Protein AF-A0A257ZSK8-F1 (afdb_monomer)

pLDDT: mean 75.56, std 16.9, range [28.12, 92.38]

Sequence (195 aa):
MPRNPCQGLTTLATLAAVLLLATLTLTLQTRTQADLRVLARLTDDLETRAAKDSLYDRLRPLIAGAMAGIPDAALTLDSTPLILTEQGRDWEVRVQDVEGQIDLYLAPPDLLALLPIPPETATLRTTELAQLPPGARFPVLPSTAARFGRDVAHLADVCGPFTWQKPMRPRFLPDGSAGADVLPAGGEDGSGRLK

Mean predicted aligned error: 15.24 Å

Secondary structure (DSSP, 8-state):
----HHHHHHHHHHHHHHHHHHHHHHHHHHHHHHHHHHHHHHHHHHHHHHHHHHHHHHHHHHHHHHHTT-TT-SS-SB---EEEEETTEEEEE--B-STTSB-TTT--HHHHTTSSS-THHHHHHHHHHTTSPTT---SSHHHHHHHTT--HHHHHHHHTTTB--------B-TTSPBP----------------

Foldseek 3Di:
DDDDVVVVVVVVVVVVVVVVVVVVVVVVVVVVVVVVVVVVVVVVVVVVVVQVVVVCVVCVVLVVCQVVVPPPRLAHQQQDWDWDQTPNDTDTDGHHDQVQAAELLPHDLVVVVPFPDDSQLSVLSVVLSVVDDVPDDDQDLQVNQVSSVHHSVCCCVRRVSHYDHDHDDQPQDPVRDRPPPDDDDDDPPPDDDDD

Solvent-accessible surface area (backbone atoms only — not comparable to full-atom values): 11974 Å² total; per-residue (Å²): 133,86,80,63,68,68,61,58,52,54,52,51,51,49,52,50,51,51,53,52,51,50,54,52,52,50,55,52,51,54,48,52,53,51,51,52,52,52,50,53,51,54,50,51,53,50,51,52,49,54,51,49,54,53,47,49,65,61,43,50,62,43,50,52,39,35,74,68,64,47,85,87,44,96,42,58,58,78,47,56,76,43,80,44,78,53,98,92,41,82,39,83,45,64,41,63,55,64,83,84,29,48,35,82,88,75,51,54,69,75,62,51,68,73,42,92,57,66,74,65,37,59,52,39,39,54,58,55,56,70,74,40,62,93,89,62,72,71,94,43,68,60,59,44,22,53,62,37,74,40,53,50,67,56,47,47,68,66,30,47,89,49,40,40,82,78,75,85,69,79,59,62,43,98,85,73,46,71,61,86,78,78,76,80,91,79,79,86,85,77,88,75,87,91,132

Structure (mmCIF, N/CA/C/O backbone):
data_AF-A0A257ZSK8-F1
#
_entry.id   AF-A0A257ZSK8-F1
#
loop_
_atom_site.group_PDB
_atom_site.id
_atom_site.type_symbol
_atom_site.label_atom_id
_atom_site.label_alt_id
_atom_site.label_comp_id
_atom_site.label_asym_id
_atom_site.label_entity_id
_atom_site.label_seq_id
_atom_site.pdbx_PDB_ins_code
_atom_site.Cartn_x
_atom_site.Cartn_y
_atom_site.Cartn_z
_atom_site.occupancy
_atom_site.B_iso_or_equiv
_atom_site.auth_seq_id
_atom_site.auth_comp_id
_atom_site.auth_asym_id
_atom_site.auth_atom_id
_atom_site.pdbx_PDB_model_num
ATOM 1 N N . MET A 1 1 ? -50.738 24.505 61.539 1.00 52.94 1 MET A N 1
ATOM 2 C CA . MET A 1 1 ? -50.015 23.216 61.596 1.00 52.94 1 MET A CA 1
ATOM 3 C C . MET A 1 1 ? -48.519 23.502 61.604 1.00 52.94 1 MET A C 1
ATOM 5 O O . MET A 1 1 ? -48.044 24.080 60.631 1.00 52.94 1 MET A O 1
ATOM 9 N N . PRO A 1 2 ? -47.795 23.205 62.695 1.00 52.28 2 PRO A N 1
ATOM 10 C CA . PRO A 1 2 ? -46.353 23.420 62.750 1.00 52.28 2 PRO A CA 1
ATOM 11 C C . PRO A 1 2 ? -45.662 22.448 61.785 1.00 52.28 2 PRO A C 1
ATOM 13 O O . PRO A 1 2 ? -45.893 21.242 61.833 1.00 52.28 2 PRO A O 1
ATOM 16 N N . ARG A 1 3 ? -44.854 22.976 60.861 1.00 61.59 3 ARG A N 1
ATOM 17 C CA . ARG A 1 3 ? -43.998 22.164 59.987 1.00 61.59 3 ARG A CA 1
ATOM 18 C C . ARG A 1 3 ? -42.808 21.687 60.817 1.00 61.59 3 ARG A C 1
ATOM 20 O O . ARG A 1 3 ? -42.066 22.521 61.324 1.00 61.59 3 ARG A O 1
ATOM 27 N N . ASN A 1 4 ? -42.634 20.373 60.961 1.00 62.94 4 ASN A N 1
ATOM 28 C CA . ASN A 1 4 ? -41.488 19.805 61.669 1.00 62.94 4 ASN A CA 1
ATOM 29 C C . ASN A 1 4 ? -40.216 19.984 60.820 1.00 62.94 4 ASN A C 1
ATOM 31 O O . ASN A 1 4 ? -40.104 19.353 59.765 1.00 62.94 4 ASN A O 1
ATOM 35 N N . PRO A 1 5 ? -39.237 20.797 61.258 1.00 62.28 5 PRO A N 1
ATOM 36 C CA . PRO A 1 5 ? -38.031 21.081 60.474 1.00 62.28 5 PRO A CA 1
ATOM 37 C C . PRO A 1 5 ? -37.183 19.823 60.221 1.00 62.28 5 PRO A C 1
ATOM 39 O O . PRO A 1 5 ? -36.510 19.721 59.197 1.00 62.28 5 PRO A O 1
ATOM 42 N N . CYS A 1 6 ? -37.284 18.814 61.093 1.00 65.12 6 CYS A N 1
ATOM 43 C CA . CYS A 1 6 ? -36.564 17.548 60.957 1.00 65.12 6 CYS A CA 1
ATOM 44 C C . CYS A 1 6 ? -37.025 16.693 59.760 1.00 65.12 6 CYS A C 1
ATOM 46 O O . CYS A 1 6 ? -36.211 15.960 59.208 1.00 65.12 6 CYS A O 1
ATOM 48 N N . GLN A 1 7 ? -38.286 16.799 59.314 1.00 67.94 7 GLN A N 1
ATOM 49 C CA . GLN A 1 7 ? -38.770 16.069 58.126 1.00 67.94 7 GLN A CA 1
ATOM 50 C C . GLN A 1 7 ? -38.241 16.668 56.811 1.00 67.94 7 GLN A C 1
ATOM 52 O O . GLN A 1 7 ? -38.049 15.948 55.831 1.00 67.94 7 GLN A O 1
ATOM 57 N N . GLY A 1 8 ? -37.965 17.976 56.781 1.00 71.12 8 GLY A N 1
ATOM 58 C CA . GLY A 1 8 ? -37.333 18.624 55.626 1.00 71.12 8 GLY A CA 1
ATOM 59 C C . GLY A 1 8 ? -35.869 18.205 55.449 1.00 71.12 8 GLY A C 1
ATOM 60 O O . GLY A 1 8 ? -35.404 17.994 54.335 1.00 71.12 8 GLY A O 1
ATOM 61 N N . LEU A 1 9 ? -35.149 18.015 56.557 1.00 80.50 9 LEU A N 1
ATOM 62 C CA . LEU A 1 9 ? -33.749 17.580 56.537 1.00 80.50 9 LEU A CA 1
ATOM 63 C C . LEU A 1 9 ? -33.581 16.124 56.084 1.00 80.50 9 LEU A C 1
ATOM 65 O O . LEU A 1 9 ? -32.689 15.831 55.291 1.00 80.50 9 LEU A O 1
ATOM 69 N N . THR A 1 10 ? -34.445 15.210 56.532 1.00 83.31 10 THR A N 1
ATOM 70 C CA . THR A 1 10 ? -34.367 13.795 56.129 1.00 83.31 10 THR A CA 1
ATOM 71 C C . THR A 1 10 ? -34.734 13.586 54.660 1.00 83.31 10 THR A C 1
ATOM 73 O O . THR A 1 10 ? -34.111 12.777 53.972 1.00 83.31 10 THR A O 1
ATOM 76 N N . THR A 1 11 ? -35.699 14.347 54.144 1.00 81.31 11 THR A N 1
ATOM 77 C CA . THR A 1 11 ? -36.065 14.320 52.718 1.00 81.31 11 THR A CA 1
ATOM 78 C C . THR A 1 11 ? -34.959 14.890 51.829 1.00 81.31 11 THR A C 1
ATOM 80 O O . THR A 1 11 ? -34.648 14.303 50.796 1.00 81.31 11 THR A O 1
ATOM 83 N N . LEU A 1 12 ? -34.280 15.959 52.255 1.00 85.75 12 LEU A N 1
ATOM 84 C CA . LEU A 1 12 ? -33.099 16.472 51.550 1.00 85.75 12 LEU A CA 1
ATOM 85 C C . LEU A 1 12 ? -31.928 15.482 51.567 1.00 85.75 12 LEU A C 1
ATOM 87 O O . LEU A 1 12 ? -31.301 15.265 50.533 1.00 85.75 12 LEU A O 1
ATOM 91 N N . ALA A 1 13 ? -31.652 14.849 52.710 1.00 86.50 13 ALA A N 1
ATOM 92 C CA . ALA A 1 13 ? -30.574 13.869 52.827 1.00 86.50 13 ALA A CA 1
ATOM 93 C C . ALA A 1 13 ? -30.818 12.624 51.956 1.00 86.50 13 ALA A C 1
ATOM 95 O O . ALA A 1 13 ? -29.901 12.133 51.300 1.00 86.50 13 ALA A O 1
ATOM 96 N N . THR A 1 14 ? -32.060 12.135 51.907 1.00 87.75 14 THR A N 1
ATOM 97 C CA . THR A 1 14 ? -32.435 10.996 51.052 1.00 87.75 14 THR A CA 1
ATOM 98 C C . THR A 1 14 ? -32.375 11.352 49.569 1.00 87.75 14 THR A C 1
ATOM 100 O O . THR A 1 14 ? -31.810 10.583 48.795 1.00 87.75 14 THR A O 1
ATOM 103 N N . LEU A 1 15 ? -32.853 12.537 49.171 1.00 90.31 15 LEU A N 1
ATOM 104 C CA . LEU A 1 15 ? -32.685 13.041 47.804 1.00 90.31 15 LEU A CA 1
ATOM 105 C C . LEU A 1 15 ? -31.210 13.144 47.415 1.00 90.31 15 LEU A C 1
ATOM 107 O O . LEU A 1 15 ? -30.839 12.667 46.347 1.00 90.31 15 LEU A O 1
ATOM 111 N N . ALA A 1 16 ? -30.369 13.704 48.287 1.00 90.50 16 ALA A N 1
ATOM 112 C CA . ALA A 1 16 ? -28.934 13.812 48.046 1.00 90.50 16 ALA A CA 1
ATOM 113 C C . ALA A 1 16 ? -28.280 12.433 47.875 1.00 90.50 16 ALA A C 1
ATOM 115 O O . ALA A 1 16 ? -27.517 12.242 46.932 1.00 90.50 16 ALA A O 1
ATOM 116 N N . ALA A 1 17 ? -28.621 11.458 48.725 1.00 89.69 17 ALA A N 1
ATOM 117 C CA . ALA A 1 17 ? -28.112 10.092 48.622 1.00 89.69 17 ALA A CA 1
ATOM 118 C C . ALA A 1 17 ? -28.527 9.409 47.306 1.00 89.69 17 ALA A C 1
ATOM 120 O O . ALA A 1 17 ? -27.693 8.784 46.653 1.00 89.69 17 ALA A O 1
ATOM 121 N N . VAL A 1 18 ? -29.785 9.571 46.881 1.00 91.81 18 VAL A N 1
ATOM 122 C CA . VAL A 1 18 ? -30.279 9.035 45.601 1.00 91.81 18 VAL A CA 1
ATOM 123 C C . VAL A 1 18 ? -29.562 9.686 44.420 1.00 91.81 18 VAL A C 1
ATOM 125 O O . VAL A 1 18 ? -29.158 8.989 43.492 1.00 91.81 18 VAL A O 1
ATOM 128 N N . LEU A 1 19 ? -29.348 11.003 44.464 1.00 92.38 19 LEU A N 1
ATOM 129 C CA . LEU A 1 19 ? -28.630 11.737 43.421 1.00 92.38 19 LEU A CA 1
ATOM 130 C C . LEU A 1 19 ? -27.172 11.273 43.309 1.00 92.38 19 LEU A C 1
ATOM 132 O O . LEU A 1 19 ? -26.669 11.088 42.205 1.00 92.38 19 LEU A O 1
ATOM 136 N N . LEU A 1 20 ? -26.514 11.029 44.444 1.00 92.06 20 LEU A N 1
ATOM 137 C CA . LEU A 1 20 ? -25.146 10.510 44.504 1.00 92.06 20 LEU A CA 1
ATOM 138 C C . LEU A 1 20 ? -25.052 9.087 43.939 1.00 92.06 20 LEU A C 1
ATOM 140 O O . LEU A 1 20 ? -24.128 8.763 43.196 1.00 92.06 20 LEU A O 1
ATOM 144 N N . LEU A 1 21 ? -26.037 8.242 44.242 1.00 92.06 21 LEU A N 1
ATOM 145 C CA . LEU A 1 21 ? -26.090 6.884 43.712 1.00 92.06 21 LEU A CA 1
ATOM 146 C C . LEU A 1 21 ? -26.350 6.892 42.198 1.00 92.06 21 LEU A C 1
ATOM 148 O O . LEU A 1 21 ? -25.682 6.179 41.451 1.00 92.06 21 LEU A O 1
ATOM 152 N N . ALA A 1 22 ? -27.254 7.756 41.730 1.00 89.81 22 ALA A N 1
ATOM 153 C CA . ALA A 1 22 ? -27.542 7.930 40.312 1.00 89.81 22 ALA A CA 1
ATOM 154 C C . ALA A 1 22 ? -26.305 8.413 39.534 1.00 89.81 22 ALA A C 1
ATOM 156 O O . ALA A 1 22 ? -25.960 7.821 38.511 1.00 89.81 22 ALA A O 1
ATOM 157 N N . THR A 1 23 ? -25.581 9.420 40.033 1.00 89.75 23 THR A N 1
ATOM 158 C CA . THR A 1 23 ? -24.353 9.907 39.376 1.00 89.75 23 THR A CA 1
ATOM 159 C C . THR A 1 23 ? -23.239 8.859 39.379 1.00 89.75 23 THR A C 1
ATOM 161 O O . THR A 1 23 ? -22.541 8.707 38.373 1.00 89.75 23 THR A O 1
ATOM 164 N N . LEU A 1 24 ? -23.114 8.063 40.446 1.00 92.00 24 LEU A N 1
ATOM 165 C CA . LEU A 1 24 ? -22.179 6.937 40.493 1.00 92.00 24 LEU A CA 1
ATOM 166 C C . LEU A 1 24 ? -22.530 5.869 39.444 1.00 92.00 24 LEU A C 1
ATOM 168 O O . LEU A 1 24 ? -21.666 5.420 38.694 1.00 92.00 24 LEU A O 1
ATOM 172 N N . THR A 1 25 ? -23.804 5.486 39.336 1.00 91.12 25 THR A N 1
ATOM 173 C CA . THR A 1 25 ? -24.230 4.510 38.320 1.00 91.12 25 THR A CA 1
ATOM 174 C C . THR A 1 25 ? -24.035 5.035 36.901 1.00 91.12 25 THR A C 1
ATOM 176 O O . THR A 1 25 ? -23.561 4.295 36.042 1.00 91.12 25 THR A O 1
ATOM 179 N N . LEU A 1 26 ? -24.308 6.321 36.664 1.00 90.25 26 LEU A N 1
ATOM 180 C CA . LEU A 1 26 ? -24.130 6.945 35.358 1.00 90.25 26 LEU A CA 1
ATOM 181 C C . LEU A 1 26 ? -22.652 6.977 34.950 1.00 90.25 26 LEU A C 1
ATOM 183 O O . LEU A 1 26 ? -22.326 6.651 33.814 1.00 90.25 26 LEU A O 1
ATOM 187 N N . THR A 1 27 ? -21.749 7.310 35.875 1.00 86.44 27 THR A N 1
ATOM 188 C CA . THR A 1 27 ? -20.299 7.314 35.607 1.00 86.44 27 THR A CA 1
ATOM 189 C C . THR A 1 27 ? -19.739 5.910 35.360 1.00 86.44 27 THR A C 1
ATOM 191 O O . THR A 1 27 ? -18.874 5.732 34.502 1.00 86.44 27 THR A O 1
ATOM 194 N N . LEU A 1 28 ? -20.260 4.886 36.041 1.00 88.50 28 LEU A N 1
ATOM 195 C CA . LEU A 1 28 ? -19.913 3.487 35.764 1.00 88.50 28 LEU A CA 1
ATOM 196 C C . LEU A 1 28 ? -20.435 3.023 34.395 1.00 88.50 28 LEU A C 1
ATOM 198 O O . LEU A 1 28 ? -19.713 2.358 33.648 1.00 88.50 28 LEU A O 1
ATOM 202 N N . GLN A 1 29 ? -21.663 3.397 34.031 1.00 87.88 29 GLN A N 1
ATOM 203 C CA . GLN A 1 29 ? -22.250 3.067 32.729 1.00 87.88 29 GLN A CA 1
ATOM 204 C C . GLN A 1 29 ? -21.517 3.752 31.570 1.00 87.88 29 GLN A C 1
ATOM 206 O O . GLN A 1 29 ? -21.256 3.120 30.548 1.00 87.88 29 GLN A O 1
ATOM 211 N N . THR A 1 30 ? -21.124 5.019 31.717 1.00 85.44 30 THR A N 1
ATOM 212 C CA . THR A 1 30 ? -20.367 5.715 30.666 1.00 85.44 30 THR A CA 1
ATOM 213 C C . THR A 1 30 ? -18.975 5.121 30.488 1.00 85.44 30 THR A C 1
ATOM 215 O O . THR A 1 30 ? -18.533 4.939 29.353 1.00 85.44 30 THR A O 1
ATOM 218 N N . ARG A 1 31 ? -18.304 4.750 31.585 1.00 88.62 31 ARG A N 1
ATOM 219 C CA . ARG A 1 31 ? -16.992 4.097 31.529 1.00 88.62 31 ARG A CA 1
ATOM 220 C C . ARG A 1 31 ? -17.063 2.719 30.876 1.00 88.62 31 ARG A C 1
ATOM 222 O O . ARG A 1 31 ? -16.293 2.446 29.965 1.00 88.62 31 ARG A O 1
ATOM 229 N N . THR A 1 32 ? -18.028 1.893 31.269 1.00 88.75 32 THR A N 1
ATOM 230 C CA . THR A 1 32 ? -18.221 0.567 30.656 1.00 88.75 32 THR A CA 1
ATOM 231 C C . THR A 1 32 ? -18.552 0.662 29.167 1.00 88.75 32 THR A C 1
ATOM 233 O O . THR A 1 32 ? -18.010 -0.103 28.375 1.00 88.75 32 THR A O 1
ATOM 236 N N . GLN A 1 33 ? -19.361 1.636 28.741 1.00 88.50 33 GLN A N 1
ATOM 237 C CA . GLN A 1 33 ? -19.600 1.877 27.314 1.00 88.50 33 GLN A CA 1
ATOM 238 C C . GLN A 1 33 ? -18.342 2.336 26.566 1.00 88.50 33 GLN A C 1
ATOM 240 O O . GLN A 1 33 ? -18.142 1.941 25.417 1.00 88.50 33 GLN A O 1
ATOM 245 N N . ALA A 1 34 ? -17.499 3.164 27.188 1.00 85.38 34 ALA A N 1
ATOM 246 C CA . ALA A 1 34 ? -16.227 3.572 26.601 1.00 85.38 34 ALA A CA 1
ATOM 247 C C . ALA A 1 34 ? -15.286 2.369 26.427 1.00 85.38 34 ALA A C 1
ATOM 249 O O . ALA A 1 34 ? -14.756 2.172 25.334 1.00 85.38 34 ALA A O 1
ATOM 250 N N . ASP A 1 35 ? -15.166 1.525 27.453 1.00 87.75 35 ASP A N 1
ATOM 251 C CA . ASP A 1 35 ? -14.334 0.320 27.420 1.00 87.75 35 ASP A CA 1
ATOM 252 C C . ASP A 1 35 ? -14.827 -0.670 26.352 1.00 87.75 35 ASP A C 1
ATOM 254 O O . ASP A 1 35 ? -14.034 -1.169 25.555 1.00 87.75 35 ASP A O 1
ATOM 258 N N . LEU A 1 36 ? -16.145 -0.883 26.247 1.00 91.12 36 LEU A N 1
ATOM 259 C CA . LEU A 1 36 ? -16.734 -1.729 25.203 1.00 91.12 36 LEU A CA 1
ATOM 260 C C . LEU A 1 36 ? -16.476 -1.190 23.792 1.00 91.12 36 LEU A C 1
ATOM 262 O O . LEU A 1 36 ? -16.218 -1.972 22.882 1.00 91.12 36 LEU A O 1
ATOM 266 N N . ARG A 1 37 ? -16.506 0.134 23.591 1.00 89.25 37 ARG A N 1
ATOM 267 C CA . ARG A 1 37 ? -16.176 0.740 22.288 1.00 89.25 37 ARG A CA 1
ATOM 268 C C . ARG A 1 37 ? -14.709 0.553 21.925 1.00 89.25 37 ARG A C 1
ATOM 270 O O . ARG A 1 37 ? -14.406 0.327 20.757 1.00 89.25 37 ARG A O 1
ATOM 277 N N . VAL A 1 38 ? -13.807 0.670 22.898 1.00 91.19 38 VAL A N 1
ATOM 278 C CA . VAL A 1 38 ? -12.376 0.431 22.675 1.00 91.19 38 VAL A CA 1
ATOM 279 C C . VAL A 1 38 ? -12.138 -1.038 22.344 1.00 91.19 38 VAL A C 1
ATOM 281 O O . VAL A 1 38 ? -11.479 -1.324 21.349 1.00 91.19 38 VAL A O 1
ATOM 284 N N . LEU A 1 39 ? -12.728 -1.959 23.109 1.00 92.00 39 LEU A N 1
ATOM 285 C CA . LEU A 1 39 ? -12.641 -3.392 22.833 1.00 92.00 39 LEU A CA 1
ATOM 286 C C . LEU A 1 39 ? -13.193 -3.734 21.449 1.00 92.00 39 LEU A C 1
ATOM 288 O O . LEU A 1 39 ? -12.510 -4.424 20.706 1.00 92.00 39 LEU A O 1
ATOM 292 N N . ALA A 1 40 ? -14.352 -3.188 21.072 1.00 89.62 40 ALA A N 1
ATOM 293 C CA . ALA A 1 40 ? -14.949 -3.410 19.755 1.00 89.62 40 ALA A CA 1
ATOM 294 C C . ALA A 1 40 ? -14.044 -2.936 18.604 1.00 89.62 40 ALA A C 1
ATOM 296 O O . ALA A 1 40 ? -13.935 -3.606 17.579 1.00 89.62 40 ALA A O 1
ATOM 297 N N . ARG A 1 41 ? -13.364 -1.794 18.773 1.00 90.12 41 ARG A N 1
ATOM 298 C CA . ARG A 1 41 ? -12.388 -1.301 17.788 1.00 90.12 41 ARG A CA 1
ATOM 299 C C . ARG A 1 41 ? -11.164 -2.206 17.703 1.00 90.12 41 ARG A C 1
ATOM 301 O O . ARG A 1 41 ? -10.715 -2.515 16.609 1.00 90.12 41 ARG A O 1
ATOM 308 N N . LEU A 1 42 ? -10.646 -2.650 18.847 1.00 91.31 42 LEU A N 1
ATOM 309 C CA . LEU A 1 42 ? -9.497 -3.553 18.884 1.00 91.31 42 LEU A CA 1
ATOM 310 C C . LEU A 1 42 ? -9.824 -4.912 18.261 1.00 91.31 42 LEU A C 1
ATOM 312 O O . LEU A 1 42 ? -8.987 -5.466 17.555 1.00 91.31 42 LEU A O 1
ATOM 316 N N . THR A 1 43 ? -11.023 -5.446 18.492 1.00 91.06 43 THR A N 1
ATOM 317 C CA . THR A 1 43 ? -11.456 -6.694 17.857 1.00 91.06 43 THR A CA 1
ATOM 318 C C . THR A 1 43 ? -11.587 -6.537 16.348 1.00 91.06 43 THR A C 1
ATOM 320 O O . THR A 1 43 ? -11.072 -7.383 15.629 1.00 91.06 43 THR A O 1
ATOM 323 N N . ASP A 1 44 ? -12.170 -5.438 15.862 1.00 88.56 44 ASP A N 1
ATOM 324 C CA . ASP A 1 44 ? -12.293 -5.184 14.418 1.00 88.56 44 ASP A CA 1
ATOM 325 C C . ASP A 1 44 ? -10.920 -5.015 13.738 1.00 88.56 44 ASP A C 1
ATOM 327 O O . ASP A 1 44 ? -10.676 -5.563 12.660 1.00 88.56 44 ASP A O 1
ATOM 331 N N . ASP A 1 45 ? -9.975 -4.336 14.398 1.00 87.19 45 ASP A N 1
ATOM 332 C CA . ASP A 1 45 ? -8.592 -4.222 13.921 1.00 87.19 45 ASP A CA 1
ATOM 333 C C . ASP A 1 45 ? -7.897 -5.590 13.844 1.00 87.19 45 ASP A C 1
ATOM 335 O O . ASP A 1 45 ? -7.174 -5.871 12.882 1.00 87.19 45 ASP A O 1
ATOM 339 N N . LEU A 1 46 ? -8.094 -6.447 14.851 1.00 89.12 46 LEU A N 1
ATOM 340 C CA . LEU A 1 46 ? -7.514 -7.790 14.885 1.00 89.12 46 LEU A CA 1
ATOM 341 C C . LEU A 1 46 ? -8.130 -8.705 13.824 1.00 89.12 46 LEU A C 1
ATOM 343 O O . LEU A 1 46 ? -7.384 -9.387 13.123 1.00 89.12 46 LEU A O 1
ATOM 347 N N . GLU A 1 47 ? -9.452 -8.685 13.661 1.00 87.94 47 GLU A N 1
ATOM 348 C CA . GLU A 1 47 ? -10.153 -9.420 12.602 1.00 87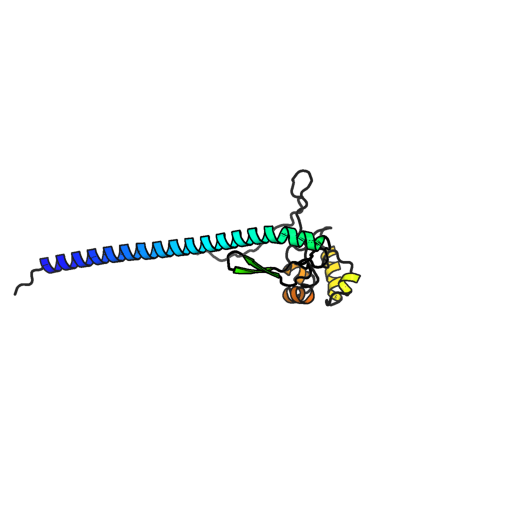.94 47 GLU A CA 1
ATOM 349 C C . GLU A 1 47 ? -9.672 -8.973 11.220 1.00 87.94 47 GLU A C 1
ATOM 351 O O . GLU A 1 47 ? -9.323 -9.798 10.378 1.00 87.94 47 GLU A O 1
ATOM 356 N N . THR A 1 48 ? -9.535 -7.662 11.011 1.00 86.25 48 THR A N 1
ATOM 357 C CA . THR A 1 48 ? -9.028 -7.101 9.754 1.00 86.25 48 THR A CA 1
ATOM 358 C C . THR A 1 48 ? -7.594 -7.552 9.465 1.00 86.25 48 THR A C 1
ATOM 360 O O . THR A 1 48 ? -7.261 -7.848 8.316 1.00 86.25 48 THR A O 1
ATOM 363 N N . ARG A 1 49 ? -6.724 -7.618 10.481 1.00 85.81 49 ARG A N 1
ATOM 364 C CA . ARG A 1 49 ? -5.352 -8.132 10.324 1.00 85.81 49 ARG A CA 1
ATOM 365 C C . ARG A 1 49 ? -5.341 -9.626 10.015 1.00 85.81 49 ARG A C 1
ATOM 367 O O . ARG A 1 49 ? -4.686 -10.023 9.060 1.00 85.81 49 ARG A O 1
ATOM 374 N N . ALA A 1 50 ? -6.117 -10.422 10.746 1.00 88.06 50 ALA A N 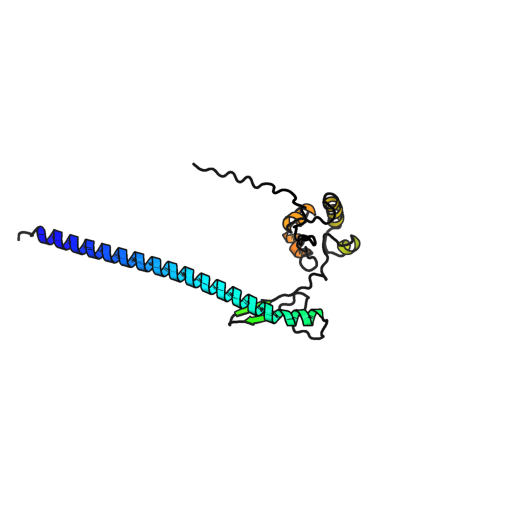1
ATOM 375 C CA . ALA A 1 50 ? -6.224 -11.859 10.508 1.00 88.06 50 ALA A CA 1
ATOM 376 C C . ALA A 1 50 ? -6.769 -12.175 9.103 1.00 88.06 50 ALA A C 1
ATOM 378 O O . ALA A 1 50 ? -6.262 -13.070 8.430 1.00 88.06 50 ALA A O 1
ATOM 379 N N . ALA A 1 51 ? -7.759 -11.411 8.628 1.00 86.94 51 ALA A N 1
ATOM 380 C CA . ALA A 1 51 ? -8.273 -11.526 7.266 1.00 86.94 51 ALA A CA 1
ATOM 381 C C . ALA A 1 51 ? -7.195 -11.198 6.221 1.00 86.94 51 ALA A C 1
ATOM 383 O O . ALA A 1 51 ? -7.056 -11.921 5.238 1.00 86.94 51 ALA A O 1
ATOM 384 N N . LYS A 1 52 ? -6.390 -10.149 6.446 1.00 86.56 52 LYS A N 1
ATOM 385 C CA . LYS A 1 52 ? -5.259 -9.812 5.566 1.00 86.56 52 LYS A CA 1
ATOM 386 C C . LYS A 1 52 ? -4.210 -10.918 5.521 1.00 86.56 52 LYS A C 1
ATOM 388 O O . LYS A 1 52 ? -3.762 -11.256 4.432 1.00 86.56 52 LYS A O 1
ATOM 393 N N . ASP A 1 53 ? -3.845 -11.489 6.664 1.00 88.75 53 ASP A N 1
ATOM 394 C CA . ASP A 1 53 ? -2.869 -12.582 6.719 1.00 88.75 53 ASP A CA 1
ATOM 395 C C . ASP A 1 53 ? -3.384 -13.822 5.965 1.00 88.75 53 ASP A C 1
ATOM 397 O O . ASP A 1 53 ? -2.668 -14.369 5.125 1.00 88.75 53 ASP A O 1
ATOM 401 N N . SER A 1 54 ? -4.661 -14.184 6.152 1.00 88.31 54 SER A N 1
ATOM 402 C CA . SER A 1 54 ? -5.322 -15.254 5.382 1.00 88.31 54 SER A CA 1
ATOM 403 C C . SER A 1 54 ? -5.305 -14.979 3.872 1.00 88.31 54 SER A C 1
ATOM 405 O O . SER A 1 54 ? -4.963 -15.851 3.067 1.00 88.31 54 SER A O 1
ATOM 407 N N . LEU A 1 55 ? -5.612 -13.738 3.470 1.00 89.31 55 LEU A N 1
ATOM 408 C CA . LEU A 1 55 ? -5.543 -13.319 2.070 1.00 89.31 55 LEU A CA 1
ATOM 409 C C . LEU A 1 55 ? -4.126 -13.465 1.512 1.00 89.31 55 LEU A C 1
ATOM 411 O O . LEU A 1 55 ? -3.979 -13.974 0.404 1.00 89.31 55 LEU A O 1
ATOM 415 N N . TYR A 1 56 ? -3.087 -13.069 2.252 1.00 88.94 56 TYR A N 1
ATOM 416 C CA . TYR A 1 56 ? -1.702 -13.227 1.803 1.00 88.94 56 TYR A CA 1
ATOM 417 C C . TYR A 1 56 ? -1.322 -14.693 1.597 1.00 88.94 56 TYR A C 1
ATOM 419 O O . TYR A 1 56 ? -0.742 -15.026 0.558 1.00 88.94 56 TYR A O 1
ATOM 427 N N . ASP A 1 57 ? -1.683 -15.571 2.530 1.00 89.19 57 ASP A N 1
ATOM 428 C CA . ASP A 1 57 ? -1.412 -17.005 2.411 1.00 89.19 57 ASP A CA 1
ATOM 429 C C . ASP A 1 57 ? -2.125 -17.622 1.202 1.00 89.19 57 ASP A C 1
ATOM 431 O O . ASP A 1 57 ? -1.545 -18.440 0.481 1.00 89.19 57 ASP A O 1
ATOM 435 N N . ARG A 1 58 ? -3.351 -17.171 0.919 1.00 87.38 58 ARG A N 1
ATOM 436 C CA . ARG A 1 58 ? -4.129 -17.602 -0.248 1.00 87.38 58 ARG A CA 1
ATOM 437 C C . ARG A 1 58 ? -3.602 -17.031 -1.566 1.00 87.38 58 ARG A C 1
ATOM 439 O O . ARG A 1 58 ? -3.609 -17.729 -2.579 1.00 87.38 58 ARG A O 1
ATOM 446 N N . LEU A 1 59 ? -3.141 -15.782 -1.569 1.00 88.75 59 LEU A N 1
ATOM 447 C CA . LEU A 1 59 ? -2.600 -15.105 -2.749 1.00 88.75 59 LEU A CA 1
ATOM 448 C C . LEU A 1 59 ? -1.225 -15.637 -3.137 1.00 88.75 59 LEU A C 1
ATOM 450 O O . LEU A 1 59 ? -0.917 -15.718 -4.322 1.00 88.75 59 LEU A O 1
ATOM 454 N N . ARG A 1 60 ? -0.397 -16.029 -2.168 1.00 87.88 60 ARG A N 1
ATOM 455 C CA . ARG A 1 60 ? 0.974 -16.493 -2.401 1.00 87.88 60 ARG A CA 1
ATOM 456 C C . ARG A 1 60 ? 1.106 -17.574 -3.493 1.00 87.88 60 ARG A C 1
ATOM 458 O O . ARG A 1 60 ? 1.931 -17.377 -4.386 1.00 87.88 60 ARG A O 1
ATOM 465 N N . PRO A 1 61 ? 0.338 -18.682 -3.491 1.00 88.06 61 PRO A N 1
ATOM 466 C CA . PRO A 1 61 ? 0.400 -19.665 -4.574 1.00 88.06 61 PRO A CA 1
ATOM 467 C C . PRO A 1 61 ? -0.151 -19.133 -5.906 1.00 88.06 61 PRO A C 1
ATOM 469 O O . PRO A 1 61 ? 0.357 -19.517 -6.956 1.00 88.06 61 PRO A O 1
ATOM 472 N N . LEU A 1 62 ? -1.142 -18.232 -5.884 1.00 86.44 62 LEU A N 1
ATOM 473 C CA . LEU A 1 62 ? -1.695 -17.617 -7.098 1.00 86.44 62 LEU A CA 1
ATOM 474 C C . LEU A 1 62 ? -0.668 -16.703 -7.773 1.00 86.44 62 LEU A C 1
ATOM 476 O O . LEU A 1 62 ? -0.470 -16.789 -8.981 1.00 86.44 62 LEU A O 1
ATOM 480 N N . ILE A 1 63 ? 0.037 -15.892 -6.981 1.00 86.50 63 ILE A N 1
ATOM 481 C CA . ILE A 1 63 ? 1.138 -15.044 -7.446 1.00 86.50 63 ILE A CA 1
ATOM 482 C C . ILE A 1 63 ? 2.262 -15.914 -8.008 1.00 86.50 63 ILE A C 1
ATOM 484 O O . ILE A 1 63 ? 2.744 -15.648 -9.103 1.00 86.50 63 ILE A O 1
ATOM 488 N N . ALA A 1 64 ? 2.653 -16.981 -7.303 1.00 85.75 64 ALA A N 1
ATOM 489 C CA . ALA A 1 64 ? 3.682 -17.896 -7.792 1.00 85.75 64 ALA A CA 1
ATOM 490 C C . ALA A 1 64 ? 3.293 -18.540 -9.137 1.00 85.75 64 ALA A C 1
ATOM 492 O O . ALA A 1 64 ? 4.132 -18.638 -10.030 1.00 85.75 64 ALA A O 1
ATOM 493 N N . GLY A 1 65 ? 2.024 -18.930 -9.302 1.00 84.38 65 GLY A N 1
ATOM 494 C CA . GLY A 1 65 ? 1.502 -19.453 -10.566 1.00 84.38 65 GLY A CA 1
ATOM 495 C C . GLY A 1 65 ? 1.499 -18.417 -11.693 1.00 84.38 65 GLY A C 1
ATOM 496 O O . GLY A 1 65 ? 1.913 -18.730 -12.809 1.00 84.38 65 GLY A O 1
ATOM 497 N N . ALA A 1 66 ? 1.110 -17.176 -11.391 1.00 85.19 66 ALA A N 1
ATOM 498 C CA . ALA A 1 66 ? 1.140 -16.069 -12.344 1.00 85.19 66 ALA A CA 1
ATOM 499 C C . ALA A 1 66 ? 2.577 -15.733 -12.787 1.00 85.19 66 ALA A C 1
ATOM 501 O O . ALA A 1 66 ? 2.842 -15.592 -13.979 1.00 85.19 66 ALA A O 1
ATOM 502 N N . MET A 1 67 ? 3.531 -15.695 -11.849 1.00 82.88 67 MET A N 1
ATOM 503 C CA . MET A 1 67 ? 4.955 -15.479 -12.144 1.00 82.88 67 MET A CA 1
ATOM 504 C C . MET A 1 67 ? 5.586 -16.630 -12.937 1.00 82.88 67 MET A C 1
ATOM 506 O O . MET A 1 67 ? 6.495 -16.403 -13.730 1.00 82.88 67 MET A O 1
ATOM 510 N N . ALA A 1 68 ? 5.112 -17.864 -12.748 1.00 84.44 68 ALA A N 1
ATOM 511 C CA . ALA A 1 68 ? 5.563 -19.026 -13.512 1.00 84.44 68 ALA A CA 1
ATOM 512 C C . ALA A 1 68 ? 5.023 -19.058 -14.957 1.00 84.44 68 ALA A C 1
ATOM 514 O O . ALA A 1 68 ? 5.364 -19.971 -15.709 1.00 84.44 68 ALA A O 1
ATOM 515 N N . GLY A 1 69 ? 4.191 -18.085 -15.353 1.00 79.56 69 GLY A N 1
ATOM 516 C CA . GLY A 1 69 ? 3.647 -17.984 -16.707 1.00 79.56 69 GLY A CA 1
ATOM 517 C C . GLY A 1 69 ? 2.622 -19.069 -17.035 1.00 79.56 69 GLY A C 1
ATOM 518 O O . GLY A 1 69 ? 2.510 -19.471 -18.192 1.00 79.56 69 GLY A O 1
ATOM 519 N N . ILE A 1 70 ? 1.898 -19.578 -16.030 1.00 79.75 70 ILE A N 1
ATOM 520 C CA . ILE A 1 70 ? 0.845 -20.574 -16.247 1.00 79.75 70 ILE A CA 1
ATOM 521 C C . ILE A 1 70 ? -0.300 -19.908 -17.037 1.00 79.75 70 ILE A C 1
ATOM 523 O O . ILE A 1 70 ? -0.852 -18.911 -16.562 1.00 79.75 70 ILE A O 1
ATOM 527 N N . PRO A 1 71 ? -0.670 -20.422 -18.226 1.00 65.44 71 PRO A N 1
ATOM 528 C CA . PRO A 1 71 ? -1.804 -19.892 -18.981 1.00 65.44 71 PRO A CA 1
ATOM 529 C C . PRO A 1 71 ? -3.107 -20.046 -18.176 1.00 65.44 71 PRO A C 1
ATOM 531 O O . PRO A 1 71 ? -3.287 -21.051 -17.490 1.00 65.44 71 PRO A O 1
ATOM 534 N N . ASP A 1 72 ? -3.993 -19.045 -18.247 1.00 67.38 72 ASP A N 1
ATOM 535 C CA . ASP A 1 72 ? -5.234 -18.929 -17.452 1.00 67.38 72 ASP A CA 1
ATOM 536 C C . ASP A 1 72 ? -5.042 -18.884 -15.922 1.00 67.38 72 ASP A C 1
ATOM 538 O O . ASP A 1 72 ? -5.904 -19.318 -15.151 1.00 67.38 72 ASP A O 1
ATOM 542 N N . ALA A 1 73 ? -3.925 -18.331 -15.439 1.00 68.69 73 ALA A N 1
ATOM 543 C CA . ALA A 1 73 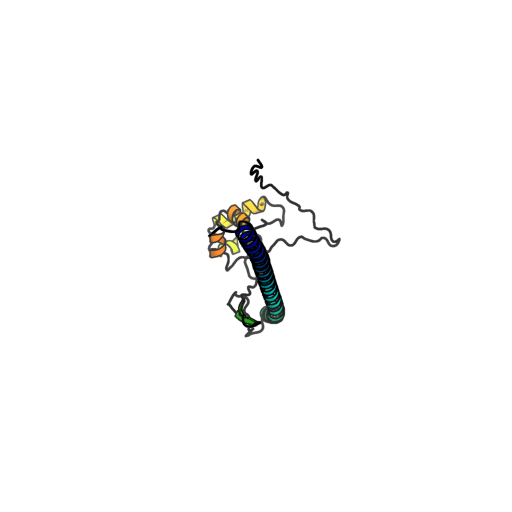? -3.785 -18.038 -14.016 1.00 68.69 73 ALA A CA 1
ATOM 544 C C . ALA A 1 73 ? -4.951 -17.153 -13.526 1.00 68.69 73 ALA A C 1
ATOM 546 O O . ALA A 1 73 ? -5.250 -16.112 -14.104 1.00 68.69 73 ALA A O 1
ATOM 547 N N . ALA A 1 74 ? -5.587 -17.549 -12.416 1.00 74.50 74 ALA A N 1
ATOM 548 C CA . ALA A 1 74 ? -6.721 -16.828 -11.820 1.00 74.50 74 ALA A CA 1
ATOM 549 C C . ALA A 1 74 ? -6.377 -15.402 -11.339 1.00 74.50 74 ALA A C 1
ATOM 551 O O . ALA A 1 74 ? -7.265 -14.636 -10.973 1.00 74.50 74 ALA A O 1
ATOM 552 N N . LEU A 1 75 ? -5.089 -15.064 -11.307 1.00 81.94 75 LEU A N 1
ATOM 553 C CA . LEU A 1 75 ? -4.554 -13.764 -10.949 1.00 81.94 75 LEU A CA 1
ATOM 554 C C . LEU A 1 75 ? -3.615 -13.307 -12.069 1.00 81.94 75 LEU A C 1
ATOM 556 O O . LEU A 1 75 ? -2.694 -14.036 -12.438 1.00 81.94 75 LEU A O 1
ATOM 560 N N . THR A 1 76 ? -3.818 -12.091 -12.561 1.00 82.75 76 THR A N 1
ATOM 561 C CA . THR A 1 76 ? -2.923 -11.430 -13.513 1.00 82.75 76 THR A CA 1
ATOM 562 C C . THR A 1 76 ? -2.030 -10.419 -12.787 1.00 82.75 76 THR A C 1
ATOM 564 O O . THR A 1 76 ? -2.381 -9.907 -11.724 1.00 82.75 76 THR A O 1
ATOM 567 N N . LEU A 1 77 ? -0.840 -10.154 -13.336 1.00 82.25 77 LEU A N 1
ATOM 568 C CA . LEU A 1 77 ? 0.159 -9.237 -12.754 1.00 82.25 77 LEU A CA 1
ATOM 569 C C . LEU A 1 77 ? 0.091 -7.818 -13.350 1.00 82.25 77 LEU A C 1
ATOM 571 O O . LEU A 1 77 ? 1.066 -7.069 -13.314 1.00 82.25 77 LEU A O 1
ATOM 575 N N . ASP A 1 78 ? -1.052 -7.458 -13.924 1.00 78.50 78 ASP A N 1
ATOM 576 C CA . ASP A 1 78 ? -1.313 -6.214 -14.655 1.00 78.50 78 ASP A CA 1
ATOM 577 C C . ASP A 1 78 ? -2.244 -5.258 -13.887 1.00 78.50 78 ASP A C 1
ATOM 579 O O . ASP A 1 78 ? -2.849 -4.361 -14.473 1.00 78.50 78 ASP A O 1
ATOM 583 N N . SER A 1 79 ? -2.375 -5.447 -12.571 1.00 79.44 79 SER A N 1
ATOM 584 C CA . SER A 1 79 ? -3.275 -4.678 -11.700 1.00 79.44 79 SER A CA 1
ATOM 585 C C . SER A 1 79 ? -4.773 -4.853 -11.985 1.00 79.44 79 SER A C 1
ATOM 587 O O . SER A 1 79 ? -5.584 -4.087 -11.440 1.00 79.44 79 SER A O 1
ATOM 589 N N . THR A 1 80 ? -5.171 -5.855 -12.777 1.00 83.50 80 THR A N 1
ATOM 590 C CA . THR A 1 80 ? -6.586 -6.228 -12.922 1.00 83.50 80 THR A CA 1
ATOM 591 C C . THR A 1 80 ? -7.159 -6.606 -11.550 1.00 83.50 80 THR A C 1
ATOM 593 O O . THR A 1 80 ? -6.524 -7.354 -10.802 1.00 83.50 80 THR A O 1
ATOM 596 N N . PRO A 1 81 ? -8.331 -6.065 -11.166 1.00 86.12 81 PRO A N 1
ATOM 597 C CA . PRO A 1 81 ? -8.899 -6.325 -9.852 1.00 86.12 81 PRO A CA 1
ATOM 598 C C . PRO A 1 81 ? -9.383 -7.770 -9.748 1.00 86.12 81 PRO A C 1
ATOM 600 O O . PRO A 1 81 ? -10.215 -8.218 -10.536 1.00 86.12 81 PRO A O 1
ATOM 603 N N . LEU A 1 82 ? -8.906 -8.469 -8.722 1.00 87.94 82 LEU A N 1
ATOM 604 C CA . LEU A 1 82 ? -9.419 -9.758 -8.287 1.00 87.94 82 LEU A CA 1
ATOM 605 C C . LEU A 1 82 ? -10.234 -9.550 -7.010 1.00 87.94 82 LEU A C 1
ATOM 607 O O . LEU A 1 82 ? -9.697 -9.136 -5.982 1.00 87.94 82 LEU A O 1
ATOM 611 N N . ILE A 1 83 ? -11.531 -9.846 -7.072 1.00 90.75 83 ILE A N 1
ATOM 612 C CA . ILE A 1 83 ? -12.403 -9.789 -5.898 1.00 90.75 83 ILE A CA 1
ATOM 613 C C . ILE A 1 83 ? -12.328 -11.123 -5.158 1.00 90.75 83 ILE A C 1
ATOM 615 O O . ILE A 1 83 ? -12.620 -12.176 -5.726 1.00 90.75 83 ILE A O 1
ATOM 619 N N . LEU A 1 84 ? -11.940 -11.075 -3.886 1.00 89.44 84 LEU A N 1
ATOM 620 C CA . LEU A 1 84 ? -11.883 -12.230 -2.998 1.00 89.44 84 LEU A CA 1
ATOM 621 C C . LEU A 1 84 ? -12.790 -12.002 -1.796 1.00 89.44 84 LEU A C 1
ATOM 623 O O . LEU A 1 84 ? -12.657 -11.008 -1.090 1.00 89.44 84 LEU A O 1
ATOM 627 N N . THR A 1 85 ? -13.675 -12.953 -1.524 1.00 88.06 85 THR A N 1
ATOM 628 C CA . THR A 1 85 ? -14.474 -12.945 -0.298 1.00 88.06 85 THR A CA 1
ATOM 629 C C . THR A 1 85 ? -13.739 -13.725 0.789 1.00 88.06 85 THR A C 1
ATOM 631 O O . THR A 1 85 ? -13.434 -14.907 0.606 1.00 88.06 85 THR A O 1
ATOM 634 N N . GLU A 1 86 ? -13.478 -13.077 1.924 1.00 86.62 86 GLU A N 1
ATOM 635 C CA . GLU A 1 86 ? -12.808 -13.661 3.089 1.00 86.62 86 GLU A CA 1
ATOM 636 C C . GLU A 1 86 ? -13.502 -13.172 4.369 1.00 86.62 86 GLU A C 1
ATOM 638 O O . GLU A 1 86 ? -13.743 -11.976 4.538 1.00 86.62 86 GLU A O 1
ATOM 643 N N . GLN A 1 87 ? -13.870 -14.101 5.260 1.00 83.75 87 GLN A N 1
ATOM 644 C CA . GLN A 1 87 ? -14.601 -13.805 6.508 1.00 83.75 87 GLN A CA 1
ATOM 645 C C . GLN A 1 87 ? -15.875 -12.952 6.304 1.00 83.75 87 GLN A C 1
ATOM 647 O O . GLN A 1 87 ? -16.231 -12.118 7.132 1.00 83.75 87 GLN A O 1
ATOM 652 N N . GLY A 1 88 ? -16.573 -13.155 5.180 1.00 85.12 88 GLY A N 1
ATOM 653 C CA . GLY A 1 88 ? -17.807 -12.432 4.850 1.00 85.12 88 GLY A CA 1
ATOM 654 C C . GLY A 1 88 ? -17.607 -10.983 4.387 1.00 85.12 88 GLY A C 1
ATOM 655 O O . GLY A 1 88 ? -18.595 -10.264 4.251 1.00 85.12 88 GLY A O 1
ATOM 656 N N . ARG A 1 89 ? -16.363 -10.550 4.139 1.00 86.25 89 ARG A N 1
ATOM 657 C CA . ARG A 1 89 ? -16.037 -9.267 3.499 1.00 86.25 89 ARG A CA 1
ATOM 658 C C . ARG A 1 89 ? -15.470 -9.507 2.105 1.00 86.25 89 ARG A C 1
ATOM 660 O O . ARG A 1 89 ? -14.685 -10.434 1.912 1.00 86.25 89 ARG A O 1
ATOM 667 N N . ASP A 1 90 ? -15.832 -8.639 1.170 1.00 91.56 90 ASP A N 1
ATOM 668 C CA . ASP A 1 90 ? -15.242 -8.620 -0.165 1.00 91.56 90 ASP A CA 1
ATOM 669 C C . ASP A 1 90 ? -14.004 -7.725 -0.175 1.00 91.56 90 ASP A C 1
ATOM 671 O O . ASP A 1 90 ? -14.025 -6.587 0.301 1.00 91.56 90 ASP A O 1
ATOM 675 N N . TRP A 1 91 ? -12.920 -8.258 -0.722 1.00 89.00 91 TRP A N 1
ATOM 676 C CA . TRP A 1 91 ? -11.631 -7.600 -0.835 1.00 89.00 91 TRP A CA 1
ATOM 677 C C . TRP A 1 91 ? -11.267 -7.447 -2.298 1.00 89.00 91 TRP A C 1
ATOM 679 O O . TRP A 1 91 ? -11.217 -8.424 -3.042 1.00 89.00 91 TRP A O 1
ATOM 689 N N . GLU A 1 92 ? -10.968 -6.218 -2.697 1.00 90.94 92 GLU A N 1
ATOM 690 C CA . GLU A 1 92 ? -10.398 -5.934 -4.004 1.00 90.94 92 GLU A CA 1
ATOM 691 C C . GLU A 1 92 ? -8.876 -6.038 -3.917 1.00 90.94 92 GLU A C 1
ATOM 693 O O . GLU A 1 92 ? -8.209 -5.203 -3.302 1.00 90.94 92 GLU A O 1
ATOM 698 N N . VAL A 1 93 ? -8.325 -7.089 -4.519 1.00 87.25 93 VAL A N 1
ATOM 699 C CA . VAL A 1 93 ? -6.886 -7.321 -4.579 1.00 87.25 93 VAL A CA 1
ATOM 700 C C . VAL A 1 93 ? -6.390 -6.982 -5.974 1.00 87.25 93 VAL A C 1
ATOM 702 O O . VAL A 1 93 ? -6.910 -7.472 -6.972 1.00 87.25 93 VAL A O 1
ATOM 705 N N . ARG A 1 94 ? -5.346 -6.158 -6.043 1.00 85.75 94 ARG A N 1
ATOM 706 C CA . ARG A 1 94 ? -4.636 -5.835 -7.282 1.00 85.75 94 ARG A CA 1
ATOM 707 C C . ARG A 1 94 ? -3.182 -6.215 -7.101 1.00 85.75 94 ARG A C 1
ATOM 709 O O . ARG A 1 94 ? -2.554 -5.792 -6.130 1.00 85.75 94 ARG A O 1
ATOM 716 N N . VAL A 1 95 ? -2.665 -7.025 -8.014 1.00 85.19 95 VAL A N 1
ATOM 717 C CA . VAL A 1 95 ? -1.261 -7.428 -8.011 1.00 85.19 95 VAL A CA 1
ATOM 718 C C . VAL A 1 95 ? -0.620 -6.901 -9.277 1.00 85.19 95 VAL A C 1
ATOM 720 O O . VAL A 1 95 ? -1.146 -7.075 -10.373 1.00 85.19 95 VAL A O 1
ATOM 723 N N . GLN A 1 96 ? 0.514 -6.236 -9.102 1.00 82.62 96 GLN A N 1
ATOM 724 C CA . GLN A 1 96 ? 1.294 -5.683 -10.191 1.00 82.62 96 GLN A CA 1
ATOM 725 C C . GLN A 1 96 ? 2.694 -6.270 -10.131 1.00 82.62 96 GLN A C 1
ATOM 727 O O . GLN A 1 96 ? 3.302 -6.306 -9.056 1.00 82.62 96 GLN A O 1
ATOM 732 N N . A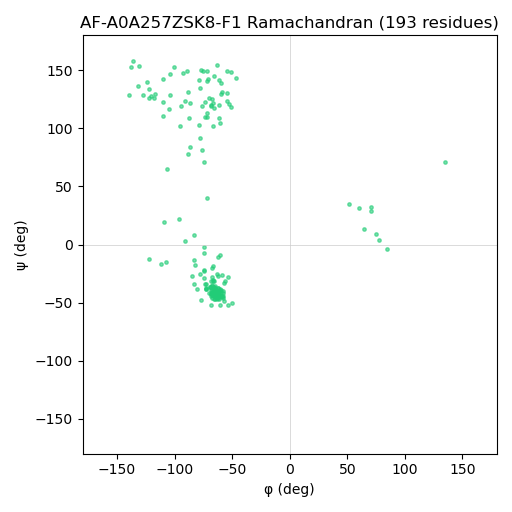SP A 1 97 ? 3.209 -6.710 -11.275 1.00 80.38 97 ASP A N 1
ATOM 733 C CA . ASP A 1 97 ? 4.632 -6.986 -11.374 1.00 80.38 97 ASP A CA 1
ATOM 734 C C . ASP A 1 97 ? 5.398 -5.663 -11.279 1.00 80.38 97 ASP A C 1
ATOM 736 O O . ASP A 1 97 ? 5.196 -4.721 -12.047 1.00 80.38 97 ASP A O 1
ATOM 740 N N . VAL A 1 98 ? 6.253 -5.585 -10.272 1.00 74.12 98 VAL A N 1
ATOM 741 C CA . VAL A 1 98 ? 7.080 -4.421 -9.987 1.00 74.12 98 VAL A CA 1
ATOM 742 C C . VAL A 1 98 ? 8.364 -4.448 -10.817 1.00 74.12 98 VAL A C 1
ATOM 744 O O . VAL A 1 98 ? 8.932 -3.395 -11.102 1.00 74.12 98 VAL A O 1
ATOM 747 N N . GLU A 1 99 ? 8.837 -5.632 -11.211 1.00 70.25 99 GLU A N 1
ATOM 748 C CA . GLU A 1 99 ? 10.066 -5.778 -11.997 1.00 70.25 99 GLU A CA 1
ATOM 749 C C . GLU A 1 99 ? 9.845 -5.443 -13.476 1.00 70.25 99 GLU A C 1
ATOM 751 O O . GLU A 1 99 ? 10.771 -4.977 -14.137 1.00 70.25 99 GLU A O 1
ATOM 756 N N . GLY A 1 100 ? 8.609 -5.582 -13.967 1.00 68.00 100 GLY A N 1
ATOM 757 C CA . GLY A 1 100 ? 8.191 -5.099 -15.285 1.00 68.00 100 GLY A CA 1
ATOM 758 C C . GLY A 1 100 ? 8.012 -3.577 -15.387 1.00 68.00 100 GLY A C 1
ATOM 759 O O . GLY A 1 100 ? 7.798 -3.064 -16.484 1.00 68.00 100 GLY A O 1
ATOM 760 N N . GLN A 1 101 ? 8.093 -2.842 -14.273 1.00 75.69 101 GLN A N 1
ATOM 761 C CA . GLN A 1 101 ? 7.923 -1.388 -14.264 1.00 75.69 101 GLN A CA 1
ATOM 762 C C . GLN A 1 101 ? 9.245 -0.652 -14.481 1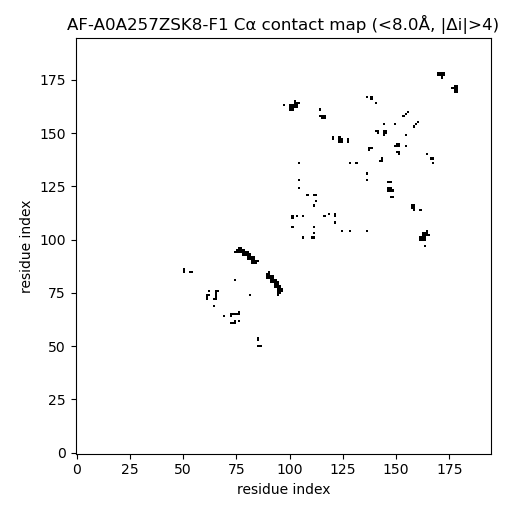.00 75.69 101 GLN A C 1
ATOM 764 O O . GLN A 1 101 ? 10.324 -1.086 -14.076 1.00 75.69 101 GLN A O 1
ATOM 769 N N . ILE A 1 102 ? 9.152 0.523 -15.097 1.00 76.38 102 ILE A N 1
ATOM 770 C CA . ILE A 1 102 ? 10.298 1.382 -15.371 1.00 76.38 102 ILE A CA 1
ATOM 771 C C . ILE A 1 102 ? 10.755 2.025 -14.053 1.00 76.38 102 ILE A C 1
ATOM 773 O O . ILE A 1 102 ? 10.080 2.893 -13.496 1.00 76.38 102 ILE A O 1
ATOM 777 N N . ASP A 1 103 ? 11.923 1.616 -13.547 1.00 79.31 103 ASP A N 1
ATOM 778 C CA . ASP A 1 103 ? 12.563 2.274 -12.400 1.00 79.31 103 ASP A CA 1
ATOM 779 C C . ASP A 1 103 ? 13.114 3.635 -12.850 1.00 79.31 103 ASP A C 1
ATOM 781 O O . ASP A 1 103 ? 14.110 3.707 -13.573 1.00 79.31 103 ASP A O 1
ATOM 785 N N . LEU A 1 104 ? 12.492 4.723 -12.390 1.00 78.06 104 LEU A N 1
ATOM 786 C CA . LEU A 1 104 ? 12.870 6.095 -12.747 1.00 78.06 104 LEU A CA 1
ATOM 787 C C . LEU A 1 104 ? 14.358 6.403 -12.503 1.00 78.06 104 LEU A C 1
ATOM 789 O O . LEU A 1 104 ? 14.928 7.231 -13.215 1.00 78.06 104 LEU A O 1
ATOM 793 N N . TYR A 1 105 ? 15.000 5.730 -11.545 1.00 79.75 105 TYR A N 1
ATOM 794 C CA . TYR A 1 105 ? 16.401 5.948 -11.179 1.00 79.75 105 TYR A CA 1
ATOM 795 C C . TYR A 1 105 ? 17.390 5.206 -12.077 1.00 79.75 105 TYR A C 1
ATOM 797 O O . TYR A 1 105 ? 18.495 5.694 -12.302 1.00 79.75 105 TYR A O 1
ATOM 805 N N . LEU A 1 106 ? 17.013 4.017 -12.550 1.00 81.50 106 LEU A N 1
ATOM 806 C CA . LEU A 1 106 ? 17.906 3.118 -13.288 1.00 81.50 106 LEU A CA 1
ATOM 807 C C . LEU A 1 106 ? 17.589 3.050 -14.782 1.00 81.50 106 LEU A C 1
ATOM 809 O O . LEU A 1 106 ? 18.412 2.563 -15.554 1.00 81.50 106 LEU A O 1
ATOM 813 N N . ALA A 1 107 ? 16.417 3.528 -15.196 1.00 83.50 107 ALA A N 1
ATOM 814 C CA . ALA A 1 107 ? 15.991 3.477 -16.581 1.00 83.50 107 ALA A CA 1
ATOM 815 C C . ALA A 1 107 ? 16.970 4.240 -17.495 1.00 83.50 107 ALA A C 1
ATOM 817 O O . ALA A 1 107 ? 17.266 5.417 -17.244 1.00 83.50 107 ALA A O 1
ATOM 818 N N . PRO A 1 108 ? 17.446 3.627 -18.589 1.00 83.44 108 PRO A N 1
ATOM 819 C CA . PRO A 1 108 ? 18.114 4.342 -19.665 1.00 83.44 108 PRO A CA 1
ATOM 820 C C . PRO A 1 108 ? 17.276 5.540 -20.148 1.00 83.44 108 PRO A C 1
ATOM 822 O O . PRO A 1 108 ? 16.043 5.478 -20.114 1.00 83.44 108 PRO A O 1
ATOM 825 N N . PRO A 1 109 ? 17.912 6.631 -20.607 1.00 80.56 109 PRO A N 1
ATOM 826 C CA . PRO A 1 109 ? 17.198 7.809 -21.105 1.00 80.56 109 PRO A CA 1
ATOM 827 C C . PRO A 1 109 ? 16.240 7.469 -22.256 1.00 80.56 109 PRO A C 1
ATOM 829 O O . PRO A 1 109 ? 15.152 8.033 -22.320 1.00 80.56 109 PRO A O 1
ATOM 832 N N . ASP A 1 110 ? 16.590 6.488 -23.088 1.00 83.62 110 ASP A N 1
ATOM 833 C CA . ASP A 1 110 ? 15.753 6.033 -24.202 1.00 83.62 110 ASP A CA 1
ATOM 834 C C . ASP A 1 110 ? 14.431 5.408 -23.725 1.00 83.62 110 ASP A C 1
ATOM 836 O O . ASP A 1 110 ? 13.394 5.624 -24.342 1.00 83.62 110 ASP A O 1
ATOM 840 N N . LEU A 1 111 ? 14.435 4.684 -22.595 1.00 82.50 111 LEU A N 1
ATOM 841 C CA . LEU A 1 111 ? 13.207 4.136 -22.002 1.00 82.50 111 LEU A CA 1
ATOM 842 C C . LEU A 1 111 ? 12.361 5.220 -21.334 1.00 82.50 111 LEU A C 1
ATOM 844 O O . LEU A 1 111 ? 11.136 5.160 -21.390 1.00 82.50 111 LEU A O 1
ATOM 848 N N . LEU A 1 112 ? 12.992 6.236 -20.739 1.00 80.00 112 LEU A N 1
ATOM 849 C CA . LEU A 1 112 ? 12.253 7.385 -20.216 1.00 80.00 112 LEU A CA 1
ATOM 850 C C . LEU A 1 112 ? 11.574 8.199 -21.318 1.00 80.00 112 LEU A C 1
ATOM 852 O O . LEU A 1 112 ? 10.515 8.766 -21.072 1.00 80.00 112 LEU A O 1
ATOM 856 N N . ALA A 1 113 ? 12.154 8.248 -22.519 1.00 82.00 113 ALA A N 1
ATOM 857 C CA . ALA A 1 113 ? 11.556 8.942 -23.656 1.00 82.00 113 ALA A CA 1
ATOM 858 C C . ALA A 1 113 ? 10.255 8.281 -24.152 1.00 82.00 113 ALA A C 1
ATOM 860 O O . ALA A 1 113 ? 9.478 8.927 -24.850 1.00 82.00 113 ALA A O 1
ATOM 861 N N . LEU A 1 114 ? 10.011 7.013 -23.796 1.00 82.12 114 LEU A N 1
ATOM 862 C CA . LEU A 1 114 ? 8.768 6.299 -24.108 1.00 82.12 114 LEU A CA 1
ATOM 863 C C . LEU A 1 114 ? 7.640 6.603 -23.118 1.00 82.12 114 LEU A C 1
ATOM 865 O O . LEU A 1 114 ? 6.478 6.324 -23.410 1.00 82.12 114 LEU A O 1
ATOM 869 N N . LEU A 1 115 ? 7.967 7.148 -21.945 1.00 79.75 115 LEU A N 1
ATOM 870 C CA . LEU A 1 115 ? 6.963 7.547 -20.971 1.00 79.75 115 LEU A CA 1
ATOM 871 C C . LEU A 1 115 ? 6.289 8.853 -21.419 1.00 79.75 115 LEU A C 1
ATOM 873 O O . LEU A 1 115 ? 6.946 9.705 -22.020 1.00 79.75 115 LEU A O 1
ATOM 877 N N . PRO A 1 116 ? 5.008 9.070 -21.071 1.00 79.81 116 PRO A N 1
ATOM 878 C CA . PRO A 1 116 ? 4.294 10.318 -21.345 1.00 79.81 116 PRO A CA 1
ATOM 879 C C . PRO A 1 116 ? 4.764 11.491 -20.456 1.00 79.81 116 PRO A C 1
ATOM 881 O O . PRO A 1 116 ? 3.965 12.301 -19.995 1.00 79.81 116 PRO A O 1
ATOM 884 N N . ILE A 1 117 ? 6.073 11.597 -20.212 1.00 77.38 117 ILE A N 1
ATOM 885 C CA . ILE A 1 117 ? 6.715 12.658 -19.436 1.00 77.38 117 ILE A CA 1
ATOM 886 C C . ILE A 1 117 ? 7.412 13.657 -20.364 1.00 77.38 117 ILE A C 1
ATOM 888 O O . ILE A 1 117 ? 7.952 13.268 -21.402 1.00 77.38 117 ILE A O 1
ATOM 892 N N . PRO A 1 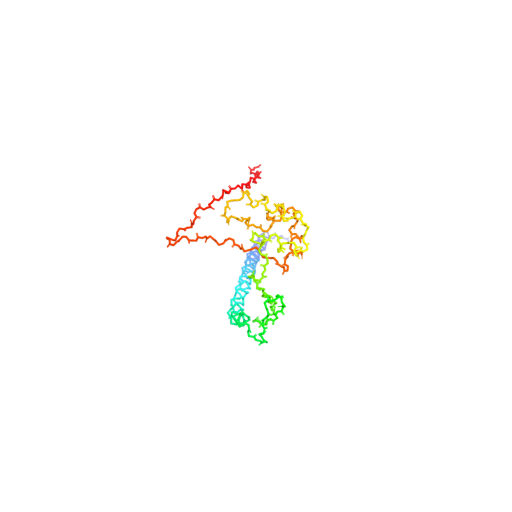118 ? 7.462 14.951 -20.008 1.00 80.19 118 PRO A N 1
ATOM 893 C CA . PRO A 1 118 ? 8.155 15.914 -20.848 1.00 80.19 118 PRO A CA 1
ATOM 894 C C . PRO A 1 118 ? 9.670 15.636 -20.885 1.00 80.19 118 PRO A C 1
ATOM 896 O O . PRO A 1 118 ? 10.252 15.254 -19.865 1.00 80.19 118 PRO A O 1
ATOM 899 N N . PRO A 1 119 ? 10.341 15.870 -22.026 1.00 79.50 119 PRO A N 1
ATOM 900 C CA . PRO A 1 119 ? 11.733 15.461 -22.245 1.00 79.50 119 PRO A CA 1
ATOM 901 C C . PRO A 1 119 ? 12.727 16.121 -21.277 1.00 79.50 119 PRO A C 1
ATOM 903 O O . PRO A 1 119 ? 13.748 15.530 -20.931 1.00 79.50 119 PRO A O 1
ATOM 906 N N . GLU A 1 120 ? 12.404 17.313 -20.770 1.00 83.19 120 GLU A N 1
ATOM 907 C CA . GLU A 1 120 ? 13.176 18.015 -19.735 1.00 83.19 120 GLU A CA 1
ATOM 908 C C . GLU A 1 120 ? 13.324 17.211 -18.429 1.00 83.19 120 GLU A C 1
ATOM 910 O O . GLU A 1 120 ? 14.314 17.373 -17.715 1.00 83.19 120 GLU A O 1
ATOM 915 N N . THR A 1 121 ? 12.384 16.304 -18.128 1.00 79.44 121 THR A N 1
ATOM 916 C CA . THR A 1 121 ? 12.414 15.462 -16.923 1.00 79.44 121 THR A CA 1
ATOM 917 C C . THR A 1 121 ? 13.589 14.491 -16.946 1.00 79.44 121 THR A C 1
ATOM 919 O O . THR A 1 121 ? 14.221 14.276 -15.912 1.00 79.44 121 THR A O 1
ATOM 922 N N . ALA A 1 122 ? 13.936 13.937 -18.111 1.00 80.38 122 ALA A N 1
ATOM 923 C CA . ALA A 1 122 ? 15.087 13.044 -18.240 1.00 80.38 122 ALA A CA 1
ATOM 924 C C . ALA A 1 122 ? 16.408 13.789 -17.976 1.00 80.38 122 ALA A C 1
ATOM 926 O O . ALA A 1 122 ? 17.317 13.249 -17.332 1.00 80.38 122 ALA A O 1
ATOM 927 N N . THR A 1 123 ? 16.493 15.045 -18.420 1.00 84.19 123 THR A N 1
ATOM 928 C CA . THR A 1 123 ? 17.647 15.924 -18.205 1.00 84.19 123 THR A CA 1
ATOM 929 C C . THR A 1 123 ? 17.777 16.304 -16.732 1.00 84.19 123 THR A C 1
ATOM 931 O O . THR A 1 123 ? 18.826 16.056 -16.140 1.00 84.19 123 THR A O 1
ATOM 934 N N . LEU A 1 124 ? 16.696 16.803 -16.117 1.00 86.06 124 LEU A N 1
ATOM 935 C CA . LEU A 1 124 ? 16.647 17.161 -14.692 1.00 86.06 124 LEU A CA 1
ATOM 936 C C . LEU A 1 124 ? 16.986 15.972 -13.797 1.00 86.06 124 LEU A C 1
ATOM 938 O O . LEU A 1 124 ? 17.815 16.092 -12.899 1.00 86.06 124 LEU A O 1
ATOM 942 N N . ARG A 1 125 ? 16.423 14.796 -14.092 1.00 85.56 125 ARG A N 1
ATOM 943 C CA . ARG A 1 125 ? 16.783 13.555 -13.407 1.00 85.56 125 ARG A CA 1
ATOM 944 C C . ARG A 1 125 ? 18.287 13.319 -13.454 1.00 85.56 125 ARG A C 1
ATOM 946 O O . ARG A 1 125 ? 18.890 13.053 -12.424 1.00 85.56 125 ARG A O 1
ATOM 953 N N . THR A 1 126 ? 18.886 13.375 -14.640 1.00 85.12 126 THR A N 1
ATOM 954 C CA . THR A 1 126 ? 20.315 13.079 -14.808 1.00 85.12 126 THR A CA 1
ATOM 955 C C . THR A 1 126 ? 21.175 14.050 -13.993 1.00 85.12 126 THR A C 1
ATOM 957 O O . THR A 1 126 ? 22.124 13.625 -13.338 1.00 85.12 126 THR A O 1
ATOM 960 N N . THR A 1 127 ? 20.800 15.331 -13.961 1.00 87.94 127 THR A N 1
ATOM 961 C CA . THR A 1 127 ? 21.461 16.357 -13.143 1.00 87.94 127 THR A CA 1
ATOM 962 C C . THR A 1 127 ? 21.310 16.109 -11.641 1.00 87.94 127 THR A C 1
ATOM 964 O O . THR A 1 127 ? 22.289 16.230 -10.908 1.00 87.94 127 THR A O 1
ATOM 967 N N . GLU A 1 128 ? 20.119 15.747 -11.167 1.00 88.69 128 GLU A N 1
ATOM 968 C CA . GLU A 1 128 ? 19.873 15.497 -9.742 1.00 88.69 128 GLU A CA 1
ATOM 969 C C . GLU A 1 128 ? 20.505 14.181 -9.266 1.00 88.69 128 GLU A C 1
ATOM 971 O O . GLU A 1 128 ? 21.072 14.126 -8.177 1.00 88.69 128 GLU A O 1
ATOM 976 N N . LEU A 1 129 ? 20.483 13.126 -10.088 1.00 85.56 129 LEU A N 1
ATOM 977 C CA . LEU A 1 129 ? 21.144 11.859 -9.762 1.00 85.56 129 LEU A CA 1
ATOM 978 C C . LEU A 1 129 ? 22.670 11.994 -9.723 1.00 85.56 129 LEU A C 1
ATOM 980 O O . LEU A 1 129 ? 23.308 11.302 -8.936 1.00 85.56 129 LEU A O 1
ATOM 984 N N . ALA A 1 130 ? 23.259 12.899 -10.510 1.00 86.56 130 ALA A N 1
ATOM 985 C CA . ALA A 1 130 ? 24.694 13.180 -10.456 1.00 86.56 130 ALA A CA 1
ATOM 986 C C . ALA A 1 130 ? 25.135 13.849 -9.138 1.00 86.56 130 ALA A C 1
ATOM 988 O O . ALA A 1 130 ? 26.315 13.799 -8.795 1.00 86.56 130 ALA A O 1
ATOM 989 N N . GLN A 1 131 ? 24.207 14.467 -8.399 1.00 87.31 131 GLN A N 1
ATOM 990 C CA . GLN A 1 131 ? 24.474 15.057 -7.080 1.00 87.31 131 GLN A CA 1
ATOM 991 C C . GLN A 1 131 ? 24.421 14.018 -5.951 1.00 87.31 131 GLN A C 1
ATOM 993 O O . GLN A 1 131 ? 24.833 14.304 -4.826 1.00 87.31 131 GLN A O 1
ATOM 998 N N . LEU A 1 132 ? 23.900 12.822 -6.229 1.00 84.06 132 LEU A N 1
ATOM 999 C CA . LEU A 1 132 ? 23.763 11.751 -5.256 1.00 84.06 132 LEU A CA 1
ATOM 1000 C C . LEU A 1 132 ? 24.981 10.814 -5.284 1.00 84.06 132 LEU A C 1
ATOM 1002 O O . LEU A 1 132 ? 25.552 10.565 -6.349 1.00 84.06 132 LEU A O 1
ATOM 1006 N N . PRO A 1 133 ? 25.366 10.233 -4.132 1.00 84.25 133 PRO A N 1
ATOM 1007 C CA . PRO A 1 133 ? 26.311 9.125 -4.110 1.00 84.25 133 PRO A CA 1
ATOM 1008 C C . PRO A 1 133 ? 25.849 7.975 -5.021 1.00 84.25 133 PRO A C 1
ATOM 1010 O O . PRO A 1 133 ? 24.641 7.746 -5.156 1.00 84.2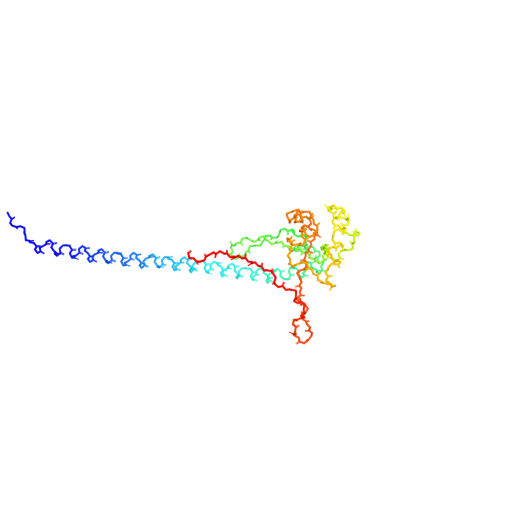5 133 PRO A O 1
ATOM 1013 N N . PRO A 1 134 ? 26.772 7.200 -5.617 1.00 77.50 134 PRO A N 1
ATOM 1014 C CA . PRO A 1 134 ? 26.409 6.055 -6.442 1.00 77.50 134 PRO A CA 1
ATOM 1015 C C . PRO A 1 134 ? 25.463 5.094 -5.707 1.00 77.50 134 PRO A C 1
ATOM 1017 O O . PRO A 1 134 ? 25.794 4.560 -4.653 1.00 77.50 134 PRO A O 1
ATOM 1020 N N . GLY A 1 135 ? 24.277 4.863 -6.275 1.00 72.88 135 GLY A N 1
ATOM 1021 C CA . GLY A 1 135 ? 23.260 3.976 -5.699 1.00 72.88 135 GLY A CA 1
ATOM 1022 C C . GLY A 1 135 ? 22.341 4.618 -4.653 1.00 72.88 135 GLY A C 1
ATOM 1023 O O . GLY A 1 135 ? 21.386 3.962 -4.228 1.00 72.88 135 GLY A O 1
ATOM 1024 N N . ALA A 1 136 ? 22.564 5.880 -4.277 1.00 77.94 136 ALA A N 1
ATOM 1025 C CA . ALA A 1 136 ? 21.628 6.623 -3.445 1.00 77.94 136 ALA A CA 1
ATOM 1026 C C . ALA A 1 136 ? 20.359 6.993 -4.235 1.00 77.94 136 ALA A C 1
ATOM 1028 O O . ALA A 1 136 ? 20.369 7.162 -5.456 1.00 77.94 136 ALA A O 1
ATOM 1029 N N . ARG A 1 137 ? 19.239 7.082 -3.516 1.00 79.69 137 ARG A N 1
ATOM 1030 C CA . ARG A 1 137 ? 17.907 7.387 -4.054 1.00 79.69 137 ARG A CA 1
ATOM 1031 C C . ARG A 1 137 ? 17.224 8.394 -3.143 1.00 79.69 137 ARG A C 1
ATOM 1033 O O . ARG A 1 137 ? 17.545 8.466 -1.956 1.00 79.69 137 ARG A O 1
ATOM 1040 N N . PHE A 1 138 ? 16.243 9.128 -3.660 1.00 79.31 138 PHE A N 1
ATOM 1041 C CA . PHE A 1 138 ? 15.403 9.932 -2.783 1.00 79.31 138 PHE A CA 1
ATOM 1042 C C . PHE A 1 138 ? 14.474 9.007 -1.976 1.00 79.31 138 PHE A C 1
ATOM 1044 O O . PHE A 1 138 ? 13.988 8.009 -2.511 1.00 79.31 138 PHE A O 1
ATOM 1051 N N . PRO A 1 139 ? 14.239 9.292 -0.686 1.00 70.19 139 PRO A N 1
ATOM 1052 C CA . PRO A 1 139 ? 13.580 8.347 0.216 1.00 70.19 139 PRO A CA 1
ATOM 1053 C C . PRO A 1 139 ? 12.071 8.220 -0.015 1.00 70.19 139 PRO A C 1
ATOM 1055 O O . PRO A 1 139 ? 11.481 7.215 0.370 1.00 70.19 139 PRO A O 1
ATOM 1058 N N . VAL A 1 140 ? 11.434 9.226 -0.622 1.00 74.38 140 VAL A N 1
ATOM 1059 C CA . VAL A 1 140 ? 9.979 9.272 -0.795 1.00 74.38 140 VAL A CA 1
ATOM 1060 C C . VAL A 1 140 ? 9.608 9.770 -2.193 1.00 74.38 140 VAL A C 1
ATOM 1062 O O . VAL A 1 140 ? 10.347 10.531 -2.825 1.00 74.38 140 VAL A O 1
ATOM 1065 N N . L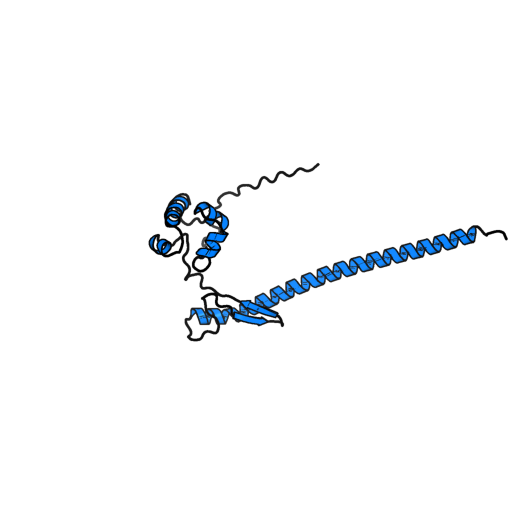EU A 1 141 ? 8.440 9.356 -2.687 1.00 75.19 141 LEU A N 1
ATOM 1066 C CA . LEU A 1 141 ? 7.945 9.779 -3.999 1.00 75.19 141 LEU A CA 1
ATOM 1067 C C . LEU A 1 141 ? 7.808 11.312 -4.113 1.00 75.19 141 LEU A C 1
ATOM 1069 O O . LEU A 1 141 ? 8.239 11.851 -5.130 1.00 75.19 141 LEU A O 1
ATOM 1073 N N . PRO A 1 142 ? 7.331 12.051 -3.085 1.00 77.50 142 PRO A N 1
ATOM 1074 C CA . PRO A 1 142 ? 7.242 13.507 -3.160 1.00 77.50 142 PRO A CA 1
ATOM 1075 C C . PRO A 1 142 ? 8.572 14.227 -3.372 1.00 77.50 142 PRO A C 1
ATOM 1077 O O . PRO A 1 142 ? 8.633 15.193 -4.128 1.00 77.50 142 PRO A O 1
ATOM 1080 N N . SER A 1 143 ? 9.655 13.756 -2.748 1.00 79.69 143 SER A N 1
ATOM 1081 C CA . SER A 1 143 ? 10.973 14.369 -2.930 1.00 79.69 143 SER A CA 1
ATOM 1082 C C . SER A 1 143 ? 11.547 14.052 -4.305 1.00 79.69 143 SER A C 1
ATOM 1084 O O . SER A 1 143 ? 12.103 14.939 -4.946 1.00 79.69 143 SER A O 1
ATOM 1086 N N . THR A 1 144 ? 11.331 12.828 -4.791 1.00 81.62 144 THR A N 1
ATOM 1087 C CA . THR A 1 144 ? 11.651 12.428 -6.170 1.00 81.62 144 THR A CA 1
ATOM 1088 C C . THR A 1 144 ? 10.934 13.325 -7.179 1.00 81.62 144 THR A C 1
ATOM 1090 O O . THR A 1 144 ? 11.561 13.869 -8.085 1.00 81.62 144 THR A O 1
ATOM 1093 N N . ALA A 1 145 ? 9.629 13.530 -6.985 1.00 80.81 145 ALA A N 1
ATOM 1094 C CA . ALA A 1 145 ? 8.798 14.349 -7.853 1.00 80.81 145 ALA A CA 1
ATOM 1095 C C . ALA A 1 145 ? 9.275 15.801 -7.904 1.00 80.81 145 ALA A C 1
ATOM 1097 O O . ALA A 1 145 ? 9.569 16.314 -8.985 1.00 80.81 145 ALA A O 1
ATOM 1098 N N . ALA A 1 146 ? 9.456 16.420 -6.735 1.00 83.19 146 ALA A N 1
ATOM 1099 C CA . ALA A 1 146 ? 9.917 17.798 -6.630 1.00 83.19 146 ALA A CA 1
ATOM 1100 C C . ALA A 1 146 ? 11.283 18.006 -7.309 1.00 83.19 146 ALA A C 1
ATOM 1102 O O . ALA A 1 146 ? 11.477 18.981 -8.032 1.00 83.19 146 ALA A O 1
ATOM 1103 N N . ARG A 1 147 ? 12.214 17.061 -7.127 1.00 83.44 147 ARG A N 1
ATOM 1104 C CA . ARG A 1 147 ? 13.562 17.099 -7.720 1.00 83.44 147 ARG A CA 1
ATOM 1105 C C . ARG A 1 147 ? 13.533 16.938 -9.235 1.00 83.44 147 ARG A C 1
ATOM 1107 O O . ARG A 1 147 ? 14.286 17.597 -9.942 1.00 83.44 147 ARG A O 1
ATOM 1114 N N . PHE A 1 148 ? 12.620 16.122 -9.749 1.00 84.00 148 PHE A N 1
ATOM 1115 C CA . PHE A 1 148 ? 12.425 15.946 -11.188 1.00 84.00 148 PHE A CA 1
ATOM 1116 C C . PHE A 1 148 ? 11.538 17.037 -11.816 1.00 84.00 148 PHE A C 1
ATOM 1118 O O . PHE A 1 148 ? 11.179 16.932 -12.991 1.00 84.00 148 PHE A O 1
ATOM 1125 N N . GLY A 1 149 ? 11.197 18.090 -11.058 1.00 80.25 149 GLY A N 1
ATOM 1126 C CA . GLY A 1 149 ? 10.410 19.230 -11.534 1.00 80.25 149 GLY A CA 1
ATOM 1127 C C . GLY A 1 149 ? 8.940 18.891 -11.786 1.00 80.25 149 GLY A C 1
ATOM 1128 O O . GLY A 1 149 ? 8.330 19.426 -12.717 1.00 80.25 149 GLY A O 1
ATOM 1129 N N . ARG A 1 150 ? 8.376 17.958 -11.011 1.00 81.12 150 ARG A N 1
ATOM 1130 C CA . ARG A 1 150 ? 7.006 17.458 -11.170 1.00 81.12 150 ARG A CA 1
ATOM 1131 C C . ARG A 1 150 ? 6.237 17.466 -9.859 1.00 81.12 150 ARG A C 1
ATOM 1133 O O . ARG A 1 150 ? 6.799 17.352 -8.774 1.00 81.12 150 ARG A O 1
ATOM 1140 N N . ASP A 1 151 ? 4.923 17.568 -9.993 1.00 82.75 151 ASP A N 1
ATOM 1141 C CA . ASP A 1 151 ? 4.008 17.312 -8.891 1.00 82.75 151 ASP A CA 1
ATOM 1142 C C . ASP A 1 151 ? 3.845 15.800 -8.669 1.00 82.75 151 ASP A C 1
ATOM 1144 O O . ASP A 1 151 ? 3.939 14.998 -9.604 1.00 82.75 151 ASP A O 1
ATOM 1148 N N . VAL A 1 152 ? 3.581 15.414 -7.424 1.00 78.19 152 VAL A N 1
ATOM 1149 C CA . VAL A 1 152 ? 3.361 14.026 -7.006 1.00 78.19 152 VAL A CA 1
ATOM 1150 C C . VAL A 1 152 ? 2.127 13.454 -7.685 1.00 78.19 152 VAL A C 1
ATOM 1152 O O . VAL A 1 152 ? 2.172 12.319 -8.147 1.00 78.19 152 VAL A O 1
ATOM 1155 N N . ALA A 1 153 ? 1.052 14.243 -7.786 1.00 78.25 153 ALA A N 1
ATOM 1156 C CA . ALA A 1 153 ? -0.175 13.810 -8.446 1.00 78.25 153 ALA A CA 1
ATOM 1157 C C . ALA A 1 153 ? 0.063 13.562 -9.939 1.00 78.25 153 ALA A C 1
ATOM 1159 O O . ALA A 1 153 ? -0.372 12.550 -10.473 1.00 78.25 153 ALA A O 1
ATOM 1160 N N . HIS A 1 154 ? 0.834 14.434 -10.591 1.00 75.69 154 HIS A N 1
ATOM 1161 C CA . HIS A 1 154 ? 1.184 14.272 -11.997 1.00 75.69 154 HIS A CA 1
ATOM 1162 C C . HIS A 1 154 ? 2.071 13.041 -12.240 1.00 75.69 154 HIS A C 1
ATOM 1164 O O . HIS A 1 154 ? 1.819 12.279 -13.165 1.00 75.69 154 HIS A O 1
ATOM 1170 N N . LEU A 1 155 ? 3.077 12.799 -11.393 1.00 72.44 155 LEU A N 1
ATOM 1171 C CA . LEU A 1 155 ? 3.892 11.580 -11.474 1.00 72.44 155 LEU A CA 1
ATOM 1172 C C . LEU A 1 155 ? 3.081 10.315 -11.168 1.00 72.44 155 LEU A C 1
ATOM 1174 O O . LEU A 1 155 ? 3.287 9.298 -11.819 1.00 72.44 155 LEU A O 1
ATOM 1178 N N . ALA A 1 156 ? 2.150 10.362 -10.217 1.00 73.25 156 ALA A N 1
ATOM 1179 C CA . ALA A 1 156 ? 1.280 9.230 -9.911 1.00 73.25 156 ALA A CA 1
ATOM 1180 C C . ALA A 1 156 ? 0.289 8.928 -11.048 1.00 73.25 156 ALA A C 1
ATOM 1182 O O . ALA A 1 156 ? 0.029 7.765 -11.326 1.00 73.25 156 ALA A O 1
ATOM 1183 N N . ASP A 1 157 ? -0.226 9.947 -11.731 1.00 71.69 157 ASP A N 1
ATOM 1184 C CA . ASP A 1 157 ? -1.200 9.783 -12.815 1.00 71.69 157 ASP A CA 1
ATOM 1185 C C . ASP A 1 157 ? -0.533 9.319 -14.122 1.00 71.69 157 ASP A C 1
ATOM 1187 O O . ASP A 1 157 ? -0.935 8.339 -14.744 1.00 71.69 157 ASP A O 1
ATOM 1191 N N . VAL A 1 158 ? 0.562 9.980 -14.502 1.00 66.00 158 VAL A N 1
ATOM 1192 C CA . VAL A 1 158 ? 1.272 9.735 -15.767 1.00 66.00 158 VAL A CA 1
ATOM 1193 C C . VAL A 1 158 ? 2.183 8.514 -15.672 1.00 66.00 158 VAL A C 1
ATOM 1195 O O . VAL A 1 158 ? 2.303 7.742 -16.625 1.00 66.00 158 VAL A O 1
ATOM 1198 N N . CYS A 1 159 ? 2.835 8.334 -14.524 1.0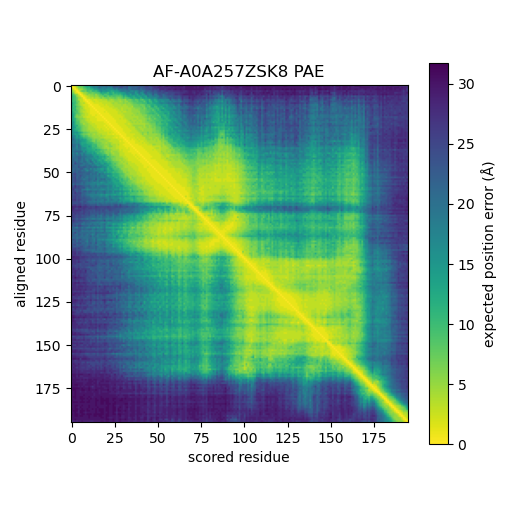0 65.00 159 CYS A N 1
ATOM 1199 C CA . CYS A 1 159 ? 3.851 7.309 -14.339 1.00 65.00 159 CYS A CA 1
ATOM 1200 C C . CYS A 1 159 ? 3.418 6.203 -13.372 1.00 65.00 159 CYS A C 1
ATOM 1202 O O . CYS A 1 159 ? 4.019 5.137 -13.411 1.00 65.00 159 CYS A O 1
ATOM 1204 N N . GLY A 1 160 ? 2.382 6.377 -12.548 1.00 66.00 160 GLY A N 1
ATOM 1205 C CA . GLY A 1 160 ? 1.906 5.325 -11.637 1.00 66.00 160 GLY A CA 1
ATOM 1206 C C . GLY A 1 160 ? 1.516 3.991 -12.293 1.00 66.00 160 GLY A C 1
ATOM 1207 O O . GLY A 1 160 ? 1.752 2.961 -11.667 1.00 66.00 160 GLY A O 1
ATOM 1208 N N . PRO A 1 161 ? 1.006 3.937 -13.544 1.00 64.44 161 PRO A N 1
ATOM 1209 C CA . PRO A 1 161 ? 0.776 2.653 -14.208 1.00 64.44 161 PRO A CA 1
ATOM 1210 C C . PRO A 1 161 ? 2.067 1.973 -14.692 1.00 64.44 161 PRO A C 1
ATOM 1212 O O . PRO A 1 161 ? 2.074 0.765 -14.914 1.00 64.44 161 PRO A O 1
ATOM 1215 N N . PHE A 1 162 ? 3.150 2.732 -14.880 1.00 61.66 162 PHE A N 1
ATOM 1216 C CA . PHE A 1 162 ? 4.332 2.294 -15.635 1.00 61.66 162 PHE A CA 1
ATOM 1217 C C . PHE A 1 162 ? 5.634 2.331 -14.841 1.00 61.66 162 PHE A C 1
ATOM 1219 O O . PHE A 1 162 ? 6.649 1.814 -15.306 1.00 61.66 162 PHE A O 1
ATOM 1226 N N . THR A 1 163 ? 5.639 2.973 -13.678 1.00 62.44 163 THR A N 1
ATOM 1227 C CA . THR A 1 163 ? 6.844 3.254 -12.908 1.00 62.44 163 THR A CA 1
ATOM 1228 C C . THR A 1 163 ? 6.656 2.870 -11.460 1.00 62.44 163 THR A C 1
ATOM 1230 O O . THR A 1 163 ? 5.657 3.199 -10.820 1.00 62.44 163 THR A O 1
ATOM 1233 N N . TRP A 1 164 ? 7.694 2.239 -10.930 1.00 65.88 164 TRP A N 1
ATOM 1234 C CA . TRP A 1 164 ? 7.792 1.920 -9.525 1.00 65.88 164 TRP A CA 1
ATOM 1235 C C . TRP A 1 164 ? 9.068 2.508 -8.955 1.00 65.88 164 TRP A C 1
ATOM 1237 O O . TRP A 1 164 ? 10.146 2.423 -9.549 1.00 65.88 164 TRP A O 1
ATOM 1247 N N . GLN A 1 165 ? 8.970 3.041 -7.742 1.00 64.75 165 GLN A N 1
ATOM 1248 C CA . GLN A 1 165 ? 10.141 3.378 -6.953 1.00 64.75 165 GLN A CA 1
ATOM 1249 C C . GLN A 1 165 ? 10.447 2.226 -6.002 1.00 64.75 165 GLN A C 1
ATOM 1251 O O . GLN A 1 165 ? 9.816 2.079 -4.955 1.00 64.75 165 GLN A O 1
ATOM 1256 N N . LYS A 1 166 ? 11.452 1.409 -6.344 1.00 64.06 166 LYS A N 1
ATOM 1257 C CA . LYS A 1 166 ? 11.897 0.342 -5.441 1.00 64.06 166 LYS A CA 1
ATOM 1258 C C . LYS A 1 166 ? 12.400 0.983 -4.144 1.00 64.06 166 LYS A C 1
ATOM 1260 O O . LYS A 1 166 ? 13.339 1.785 -4.218 1.00 64.06 166 LYS A O 1
ATOM 1265 N N . PRO A 1 167 ? 11.804 0.656 -2.978 1.00 57.56 167 PRO A N 1
ATOM 1266 C CA . PRO A 1 167 ? 12.293 1.172 -1.713 1.00 57.56 167 PRO A CA 1
ATOM 1267 C C . PRO A 1 167 ? 13.742 0.727 -1.537 1.00 57.56 167 PRO A C 1
ATOM 1269 O O . PRO A 1 167 ? 14.100 -0.410 -1.869 1.00 57.56 167 PRO A O 1
ATOM 1272 N N . MET A 1 168 ? 14.584 1.634 -1.044 1.00 55.38 168 MET A N 1
ATOM 1273 C CA . MET A 1 168 ? 15.975 1.318 -0.750 1.00 55.38 168 MET A CA 1
ATOM 1274 C C . MET A 1 168 ? 15.987 0.220 0.314 1.00 55.38 168 MET A C 1
ATOM 1276 O O . MET A 1 168 ? 15.622 0.453 1.464 1.00 55.38 168 MET A O 1
ATOM 1280 N N . ARG A 1 169 ? 16.369 -1.003 -0.069 1.00 50.66 169 ARG A N 1
ATOM 1281 C CA . ARG A 1 169 ? 16.697 -2.021 0.928 1.00 50.66 169 ARG A CA 1
ATOM 1282 C C . ARG A 1 169 ? 18.048 -1.622 1.513 1.00 50.66 169 ARG A C 1
ATOM 1284 O O . ARG A 1 169 ? 18.988 -1.495 0.724 1.00 50.66 169 ARG A O 1
ATOM 1291 N N . PRO A 1 170 ? 18.177 -1.425 2.837 1.00 48.75 170 PRO A N 1
ATOM 1292 C CA . PRO A 1 170 ? 19.496 -1.289 3.427 1.00 48.75 170 PRO A CA 1
ATOM 1293 C C . PRO A 1 170 ? 20.302 -2.523 3.016 1.00 48.75 170 PRO A C 1
ATOM 1295 O O . PRO A 1 170 ? 19.856 -3.661 3.193 1.00 48.75 170 PRO A O 1
ATOM 1298 N N . ARG A 1 171 ? 21.457 -2.303 2.381 1.00 44.56 171 ARG A N 1
ATOM 1299 C CA . ARG A 1 171 ? 22.417 -3.379 2.152 1.00 44.56 171 ARG A CA 1
ATOM 1300 C C . ARG A 1 171 ? 22.926 -3.770 3.534 1.00 44.56 171 ARG A C 1
ATOM 1302 O O . ARG A 1 171 ? 23.734 -3.058 4.124 1.00 44.56 171 ARG A O 1
ATOM 1309 N N . PHE A 1 172 ? 22.411 -4.872 4.063 1.00 39.09 172 PHE A N 1
ATOM 1310 C CA . PHE A 1 172 ? 23.072 -5.551 5.162 1.00 39.09 172 PHE A CA 1
ATOM 1311 C C . PHE A 1 172 ? 24.365 -6.130 4.600 1.00 39.09 172 PHE A C 1
ATOM 1313 O O . PHE A 1 172 ? 24.346 -6.897 3.632 1.00 39.09 172 PHE A O 1
ATOM 1320 N N . LEU A 1 173 ? 25.489 -5.691 5.156 1.00 45.94 173 LEU A N 1
ATOM 1321 C CA . LEU A 1 173 ? 26.770 -6.329 4.909 1.00 45.94 173 LEU A CA 1
ATOM 1322 C C . LEU A 1 173 ? 26.706 -7.770 5.460 1.00 45.94 173 LEU A C 1
ATOM 1324 O O . LEU A 1 173 ? 25.912 -8.053 6.363 1.00 45.94 173 LEU A O 1
ATOM 1328 N N . PRO A 1 174 ? 27.505 -8.710 4.924 1.00 44.97 174 PRO A N 1
ATOM 1329 C CA . PRO A 1 174 ? 27.504 -10.111 5.360 1.00 44.97 174 PRO A CA 1
ATOM 1330 C C . PRO A 1 174 ? 27.869 -10.310 6.845 1.00 44.97 174 PRO A C 1
ATOM 1332 O O . PRO A 1 174 ? 27.713 -11.409 7.365 1.00 44.97 174 PRO A O 1
ATOM 1335 N N . ASP A 1 175 ? 28.323 -9.261 7.531 1.00 53.44 175 ASP A N 1
ATOM 1336 C CA . ASP A 1 175 ? 28.609 -9.221 8.967 1.00 53.44 175 ASP A CA 1
ATOM 1337 C C . ASP A 1 175 ? 27.414 -8.762 9.833 1.00 53.44 175 ASP A C 1
ATOM 1339 O O . ASP A 1 175 ? 27.541 -8.647 11.051 1.00 53.44 175 ASP A O 1
ATOM 1343 N N . GLY A 1 176 ? 26.245 -8.510 9.231 1.00 43.03 176 GLY A N 1
ATOM 1344 C CA . GLY A 1 176 ? 25.045 -8.060 9.939 1.00 43.03 176 GLY A CA 1
ATOM 1345 C C . GLY A 1 176 ? 25.054 -6.577 10.316 1.00 43.03 176 GLY A C 1
ATOM 1346 O O . GLY A 1 176 ? 24.103 -6.107 10.944 1.00 43.03 176 GLY A O 1
ATOM 1347 N N . SER A 1 177 ? 26.077 -5.817 9.913 1.00 44.19 177 SER A N 1
ATOM 1348 C CA . SER A 1 177 ? 26.061 -4.365 10.052 1.00 44.19 177 SER A CA 1
ATOM 1349 C C . SER A 1 177 ? 25.187 -3.735 8.960 1.00 44.19 177 SER A C 1
ATOM 1351 O O . SER A 1 177 ? 25.235 -4.101 7.779 1.00 44.19 177 SER A O 1
ATOM 1353 N N . ALA A 1 178 ? 24.332 -2.788 9.357 1.00 44.34 178 ALA A N 1
ATOM 1354 C CA . ALA A 1 178 ? 23.702 -1.892 8.400 1.00 44.34 178 ALA A CA 1
ATOM 1355 C C . ALA A 1 178 ? 24.820 -1.029 7.804 1.00 44.34 178 ALA A C 1
ATOM 1357 O O . ALA A 1 178 ? 25.491 -0.315 8.550 1.00 44.34 178 ALA A O 1
ATOM 1358 N N . GLY A 1 179 ? 25.051 -1.129 6.489 1.00 42.62 179 GLY A N 1
ATOM 1359 C CA . GLY A 1 179 ? 26.036 -0.294 5.806 1.00 42.62 179 GLY A CA 1
ATOM 1360 C C . GLY A 1 179 ? 25.784 1.172 6.149 1.00 42.62 179 GLY A C 1
ATOM 1361 O O . GLY A 1 179 ? 24.688 1.685 5.916 1.00 42.62 179 GLY A O 1
ATOM 1362 N N . ALA A 1 180 ? 26.767 1.807 6.781 1.00 40.47 180 ALA A N 1
ATOM 1363 C CA . ALA A 1 180 ? 26.673 3.164 7.290 1.00 40.47 180 ALA A CA 1
ATOM 1364 C C . ALA A 1 180 ? 26.733 4.186 6.144 1.00 40.47 180 ALA A C 1
ATOM 1366 O O . ALA A 1 180 ? 27.703 4.917 6.020 1.00 40.47 180 ALA A O 1
ATOM 1367 N N . ASP A 1 181 ? 25.675 4.257 5.339 1.00 44.00 181 ASP A N 1
ATOM 1368 C CA . ASP A 1 181 ? 25.362 5.423 4.510 1.00 44.00 181 ASP A CA 1
ATOM 1369 C C . ASP A 1 181 ? 24.169 6.145 5.145 1.00 44.00 181 ASP A C 1
ATOM 1371 O O . ASP A 1 181 ? 23.053 6.201 4.628 1.00 44.00 181 ASP A O 1
ATOM 1375 N N . VAL A 1 182 ? 24.417 6.657 6.351 1.00 40.00 182 VAL A N 1
ATOM 1376 C CA . VAL A 1 182 ? 23.535 7.592 7.047 1.00 40.00 182 VAL A CA 1
ATOM 1377 C C . VAL A 1 182 ? 23.779 8.972 6.440 1.00 40.00 182 VAL A C 1
ATOM 1379 O O . VAL A 1 182 ? 24.771 9.624 6.755 1.00 40.00 182 VAL A O 1
ATOM 1382 N N . LEU A 1 183 ? 22.874 9.438 5.578 1.00 36.97 183 LEU A N 1
ATOM 1383 C CA . LEU A 1 183 ? 22.720 10.877 5.355 1.00 36.97 183 LEU A CA 1
ATOM 1384 C C . LEU A 1 183 ? 21.909 11.476 6.520 1.00 36.97 183 LEU A C 1
ATOM 1386 O O . LEU A 1 183 ? 20.999 10.819 7.034 1.00 36.97 183 LEU A O 1
ATOM 1390 N N . PRO A 1 184 ? 22.260 12.689 6.985 1.00 37.56 184 PRO A N 1
ATOM 1391 C CA . PRO A 1 184 ? 21.819 13.209 8.271 1.00 37.56 184 PRO A CA 1
ATOM 1392 C C . PRO A 1 184 ? 20.334 13.568 8.272 1.00 37.56 184 PRO A C 1
ATOM 1394 O O . PRO A 1 184 ? 19.804 14.145 7.323 1.00 37.56 184 PRO A O 1
ATOM 1397 N N . ALA A 1 185 ? 19.690 13.286 9.402 1.00 40.91 185 ALA A N 1
ATOM 1398 C CA . ALA A 1 185 ? 18.416 13.875 9.771 1.00 40.91 185 ALA A CA 1
ATOM 1399 C C . ALA A 1 185 ? 18.568 15.406 9.876 1.00 40.91 185 ALA A C 1
ATOM 1401 O O . ALA A 1 185 ? 19.142 15.914 10.834 1.00 40.91 185 ALA A O 1
ATOM 1402 N N . GLY A 1 186 ? 18.061 16.141 8.889 1.00 32.06 186 GLY A N 1
ATOM 1403 C CA . GLY A 1 186 ? 17.596 17.519 9.062 1.00 32.06 186 GLY A CA 1
ATOM 1404 C C . GLY A 1 186 ? 16.077 17.470 8.921 1.00 32.06 186 GLY A C 1
ATOM 1405 O O . GLY A 1 186 ? 15.585 16.926 7.942 1.00 32.06 186 GLY A O 1
ATOM 1406 N N . GLY A 1 187 ? 15.251 17.902 9.862 1.00 29.97 187 GLY A N 1
ATOM 1407 C CA . GLY A 1 187 ? 15.426 18.939 10.868 1.00 29.97 187 GLY A CA 1
ATOM 1408 C C . GLY A 1 187 ? 14.127 19.740 10.834 1.00 29.97 187 GLY A C 1
ATOM 1409 O O . GLY A 1 187 ? 14.091 20.829 10.275 1.00 29.97 187 GLY A O 1
ATOM 1410 N N . GLU A 1 188 ? 13.031 19.142 11.313 1.00 32.53 188 GLU A N 1
ATOM 1411 C CA . GLU A 1 188 ? 11.774 19.861 11.528 1.00 32.53 188 GLU A CA 1
ATOM 1412 C C . GLU A 1 188 ? 11.894 20.662 12.830 1.00 32.53 188 GLU A C 1
ATOM 1414 O O . GLU A 1 188 ? 11.599 20.163 13.915 1.00 32.53 188 GLU A O 1
ATOM 1419 N N . ASP A 1 189 ? 12.333 21.917 12.726 1.00 34.38 189 ASP A N 1
ATOM 1420 C CA . ASP A 1 189 ? 12.170 22.903 13.796 1.00 34.38 189 ASP A CA 1
ATOM 1421 C C . ASP A 1 189 ? 10.710 23.389 13.821 1.00 34.38 189 ASP A C 1
ATOM 1423 O O . ASP A 1 189 ? 10.343 24.441 13.296 1.00 34.38 189 ASP A O 1
ATOM 1427 N N . GLY A 1 190 ? 9.852 22.590 14.456 1.00 32.34 190 GLY A N 1
ATOM 1428 C CA . GLY A 1 190 ? 8.530 22.992 14.925 1.00 32.34 190 GLY A CA 1
ATOM 1429 C C . GLY A 1 190 ? 8.608 23.562 16.343 1.00 32.34 190 GLY A C 1
ATOM 1430 O O . GLY A 1 190 ? 8.252 22.883 17.302 1.00 32.34 190 GLY A O 1
ATOM 1431 N N . SER A 1 191 ? 9.053 24.814 16.499 1.00 32.47 191 SER A N 1
ATOM 1432 C CA . SER A 1 191 ? 8.988 25.526 17.787 1.00 32.47 191 SER A CA 1
ATOM 1433 C C . SER A 1 191 ? 7.634 26.226 17.954 1.00 32.47 191 SER A C 1
ATOM 1435 O O . SER A 1 191 ? 7.459 27.408 17.651 1.00 32.47 191 SER A O 1
ATOM 1437 N N . GLY A 1 192 ? 6.652 25.456 18.429 1.00 28.98 192 GLY A N 1
ATOM 1438 C CA . GLY A 1 192 ? 5.404 25.938 19.015 1.00 28.98 192 GLY A CA 1
ATOM 1439 C C . GLY A 1 192 ? 5.532 26.016 20.539 1.00 28.98 192 GLY A C 1
ATOM 1440 O O . GLY A 1 192 ? 5.797 25.019 21.203 1.00 28.98 192 GLY A O 1
ATOM 1441 N N . ARG A 1 193 ? 5.367 27.229 21.071 1.00 28.12 193 ARG A N 1
ATOM 1442 C CA . ARG A 1 193 ? 5.504 27.651 22.477 1.00 28.12 193 ARG A CA 1
ATOM 1443 C C . ARG A 1 193 ? 4.807 26.758 23.516 1.00 28.12 193 ARG A C 1
ATOM 1445 O O . ARG A 1 193 ? 3.644 26.400 23.362 1.00 28.12 193 ARG A O 1
ATOM 1452 N N . LEU A 1 194 ? 5.471 26.610 24.667 1.00 33.28 194 LEU A N 1
ATOM 1453 C CA . LEU A 1 194 ? 4.854 26.359 25.973 1.00 33.28 194 LEU A CA 1
ATOM 1454 C C . LEU A 1 194 ? 5.008 27.599 26.871 1.00 33.28 194 LEU A C 1
ATOM 1456 O O . LEU A 1 194 ? 6.119 27.902 27.310 1.00 33.28 194 LEU A O 1
ATOM 1460 N N . LYS A 1 195 ? 3.873 28.262 27.119 1.00 32.75 195 LYS A N 1
ATOM 1461 C CA . LYS A 1 195 ? 3.419 29.065 28.277 1.00 32.75 195 LYS A CA 1
ATOM 1462 C C . LYS A 1 195 ? 2.528 30.210 27.812 1.00 32.75 195 LYS A C 1
ATOM 1464 O O . LYS A 1 195 ? 2.964 30.978 26.927 1.00 32.75 195 LYS A O 1
#

Radius of gyration: 31.02 Å; Cα contacts (8 Å, |Δi|>4): 124; chains: 1; bounding box: 79×50×87 Å